Protein AF-A0A8S0X7Z5-F1 (afdb_monomer_lite)

Structure (mmCIF, N/CA/C/O backbone):
data_AF-A0A8S0X7Z5-F1
#
_entry.id   AF-A0A8S0X7Z5-F1
#
loop_
_atom_site.group_PDB
_atom_site.id
_atom_site.type_symbol
_atom_site.label_atom_id
_atom_site.label_alt_id
_atom_site.label_comp_id
_atom_site.label_asym_id
_atom_site.label_entity_id
_atom_site.label_seq_id
_atom_site.pdbx_PDB_ins_code
_atom_site.Cartn_x
_atom_site.Cartn_y
_atom_site.Cartn_z
_atom_site.occupancy
_atom_site.B_iso_or_equiv
_atom_site.auth_seq_id
_atom_site.auth_comp_id
_atom_site.auth_asym_id
_atom_site.auth_atom_id
_atom_site.pdbx_PDB_model_num
ATOM 1 N N . MET A 1 1 ? -17.474 19.490 10.794 1.00 49.34 1 MET A N 1
ATOM 2 C CA . MET A 1 1 ? -17.756 18.156 11.374 1.00 49.34 1 MET A CA 1
ATOM 3 C C . MET A 1 1 ? -16.756 17.883 12.483 1.00 49.34 1 MET A C 1
ATOM 5 O O . MET A 1 1 ? -15.571 18.099 12.262 1.00 49.34 1 MET A O 1
ATOM 9 N N . ASN A 1 2 ? -17.216 17.441 13.655 1.00 62.50 2 ASN A N 1
ATOM 10 C CA . ASN A 1 2 ? -16.334 17.064 14.764 1.00 62.50 2 ASN A CA 1
ATOM 11 C C . ASN A 1 2 ? -15.589 15.759 14.424 1.00 62.50 2 ASN A C 1
ATOM 13 O O . ASN A 1 2 ? -16.153 14.883 13.769 1.00 62.50 2 ASN A O 1
ATOM 17 N N . TYR A 1 3 ? -14.335 15.618 14.871 1.00 61.56 3 TYR A N 1
ATOM 18 C CA . TYR A 1 3 ? -13.473 14.453 14.586 1.00 61.56 3 TYR A CA 1
ATOM 19 C C . TYR A 1 3 ? -14.149 13.110 14.914 1.00 61.56 3 TYR A C 1
ATOM 21 O O . TYR A 1 3 ? -14.030 12.161 14.145 1.00 61.56 3 TYR A O 1
ATOM 29 N N . SER A 1 4 ? -14.919 13.062 16.007 1.00 66.00 4 SER A N 1
ATOM 30 C CA . SER A 1 4 ? -15.695 11.884 16.421 1.00 66.00 4 SER A CA 1
ATOM 31 C C . SER A 1 4 ? -16.673 11.401 15.345 1.00 66.00 4 SER A C 1
ATOM 33 O O . SER A 1 4 ? -16.669 10.226 14.983 1.00 66.00 4 SER A O 1
ATOM 35 N N . THR A 1 5 ? -17.449 12.321 14.764 1.00 75.25 5 THR A N 1
ATOM 36 C CA . THR A 1 5 ? -18.396 12.012 13.683 1.00 75.25 5 THR A CA 1
ATOM 37 C C . THR A 1 5 ? -17.655 11.487 12.456 1.00 75.25 5 THR A C 1
ATOM 39 O O . THR A 1 5 ? -18.021 10.457 11.906 1.00 75.25 5 THR A O 1
ATOM 42 N N . LYS A 1 6 ? -16.533 12.127 12.101 1.00 86.50 6 LYS A N 1
ATOM 43 C CA . LYS A 1 6 ? -15.722 11.728 10.944 1.00 86.50 6 LYS A CA 1
ATOM 44 C C . LYS A 1 6 ? -15.125 10.322 11.099 1.00 86.50 6 LYS A C 1
ATOM 46 O O . LYS A 1 6 ? -15.099 9.566 10.135 1.00 86.50 6 LYS A O 1
ATOM 51 N N . ALA A 1 7 ? -14.639 9.962 12.290 1.00 92.25 7 ALA A N 1
ATOM 52 C CA . ALA A 1 7 ? -14.065 8.639 12.534 1.00 92.25 7 ALA A CA 1
ATOM 53 C C . ALA A 1 7 ? -15.126 7.526 12.473 1.00 92.25 7 ALA A C 1
ATOM 55 O O . ALA A 1 7 ? -14.875 6.482 11.874 1.00 92.25 7 ALA A O 1
ATOM 56 N N . LEU A 1 8 ? -16.317 7.761 13.035 1.00 96.12 8 LEU A N 1
ATOM 57 C CA . LEU A 1 8 ? -17.432 6.817 12.936 1.00 96.12 8 LEU A CA 1
ATOM 58 C C . LEU A 1 8 ? -17.857 6.598 11.476 1.00 96.12 8 LEU A C 1
ATOM 60 O O . LEU A 1 8 ? -17.961 5.450 11.046 1.00 96.12 8 LEU A O 1
ATOM 64 N N . ASP A 1 9 ? -18.058 7.675 10.714 1.00 95.56 9 ASP A N 1
ATOM 65 C CA . ASP A 1 9 ? -18.485 7.586 9.313 1.00 95.56 9 ASP A CA 1
ATOM 66 C C . ASP A 1 9 ? -17.464 6.805 8.468 1.00 95.56 9 ASP A C 1
ATOM 68 O O . ASP A 1 9 ? -17.834 5.915 7.701 1.00 95.56 9 ASP A O 1
ATOM 72 N N . CYS A 1 10 ? -16.164 7.057 8.666 1.00 95.69 10 CYS A N 1
ATOM 73 C CA . CYS A 1 10 ? -15.108 6.291 8.001 1.00 95.69 10 CYS A CA 1
ATOM 74 C C . CYS A 1 10 ? -15.099 4.813 8.422 1.00 95.69 10 CYS A C 1
ATOM 76 O O . CYS A 1 10 ? -14.969 3.943 7.564 1.00 95.69 10 CYS A O 1
ATOM 78 N N . ALA A 1 11 ? -15.261 4.504 9.714 1.00 97.75 11 ALA A N 1
ATOM 79 C CA . ALA A 1 11 ? -15.306 3.120 10.191 1.00 97.75 11 ALA A CA 1
ATOM 80 C C . ALA A 1 11 ? -16.478 2.334 9.579 1.00 97.75 11 ALA A C 1
ATOM 82 O O . ALA A 1 11 ? -16.313 1.168 9.218 1.00 97.75 11 ALA A O 1
ATOM 83 N N . LEU A 1 12 ? -17.638 2.980 9.427 1.00 97.69 12 LEU A N 1
ATOM 84 C CA . LEU A 1 12 ? -18.795 2.406 8.741 1.00 97.69 12 LEU A CA 1
ATOM 85 C C . LEU A 1 12 ? -18.513 2.191 7.249 1.00 97.69 12 LEU A C 1
ATOM 87 O O . LEU A 1 12 ? -18.791 1.108 6.744 1.00 97.69 12 LEU A O 1
ATOM 91 N N . ASN A 1 13 ? -17.887 3.154 6.566 1.00 95.81 13 ASN A N 1
ATOM 92 C CA . ASN A 1 13 ? -17.537 2.988 5.153 1.00 95.81 13 ASN A CA 1
ATOM 93 C C . ASN A 1 13 ? -16.535 1.843 4.919 1.00 95.81 13 ASN A C 1
ATOM 95 O O . ASN A 1 13 ? -16.670 1.084 3.962 1.00 95.81 13 ASN A O 1
ATOM 99 N N . TYR A 1 14 ? -15.557 1.654 5.809 1.00 97.62 14 TYR A N 1
ATOM 100 C CA . TYR A 1 14 ? -14.666 0.492 5.726 1.00 97.62 14 TYR A CA 1
ATOM 101 C C . TYR A 1 14 ? -15.423 -0.825 5.920 1.00 97.62 14 TYR A C 1
ATOM 103 O O . TYR A 1 14 ? -15.180 -1.785 5.190 1.00 97.62 14 TYR A O 1
ATOM 111 N N . ALA A 1 15 ? -16.376 -0.866 6.851 1.00 97.88 15 ALA A N 1
ATOM 112 C CA . ALA A 1 15 ? -17.212 -2.042 7.054 1.00 97.88 15 ALA A CA 1
ATOM 113 C C . ALA A 1 15 ? -18.092 -2.363 5.832 1.00 97.88 15 ALA A C 1
ATOM 115 O O . ALA A 1 15 ? -18.238 -3.537 5.490 1.00 97.88 15 ALA A O 1
ATOM 116 N N . GLU A 1 16 ? -18.609 -1.347 5.133 1.00 96.12 16 GLU A N 1
ATOM 117 C CA . GLU A 1 16 ? -19.342 -1.506 3.865 1.00 96.12 16 GLU A CA 1
ATOM 118 C C . GLU A 1 16 ? -18.472 -2.115 2.757 1.00 96.12 16 GLU A C 1
ATOM 120 O O . GLU A 1 16 ? -18.961 -2.922 1.967 1.00 96.12 16 GLU A O 1
ATOM 125 N N . ARG A 1 17 ? -17.166 -1.813 2.742 1.00 94.31 17 ARG A N 1
ATOM 126 C CA . ARG A 1 17 ? -16.178 -2.465 1.859 1.00 94.31 17 ARG A CA 1
ATOM 127 C C . ARG A 1 17 ? -15.854 -3.911 2.274 1.00 94.31 17 ARG A C 1
ATOM 129 O O . ARG A 1 17 ? -15.022 -4.565 1.648 1.00 94.31 17 ARG A O 1
ATOM 136 N N . GLY A 1 18 ? -16.480 -4.422 3.336 1.00 96.31 18 GLY A N 1
ATOM 137 C CA . GLY A 1 18 ? -16.203 -5.742 3.905 1.00 96.31 18 GLY A CA 1
ATOM 138 C C . GLY A 1 18 ? -14.940 -5.789 4.768 1.00 96.31 18 GLY A C 1
ATOM 139 O O . GLY A 1 18 ? -14.470 -6.877 5.107 1.00 96.31 18 GLY A O 1
ATOM 140 N N . TRP A 1 19 ? -14.371 -4.637 5.134 1.00 97.88 19 TRP A N 1
ATOM 141 C CA . TRP A 1 19 ? -13.166 -4.575 5.955 1.00 97.88 19 TRP A CA 1
ATOM 142 C C . TRP A 1 19 ? -13.533 -4.572 7.435 1.00 97.88 19 TRP A C 1
ATOM 144 O O . TRP A 1 19 ? -14.213 -3.677 7.933 1.00 97.88 19 TRP A O 1
ATOM 154 N N . PHE A 1 20 ? -13.063 -5.582 8.161 1.00 98.38 20 PHE A N 1
ATOM 155 C CA . PHE A 1 20 ? -13.352 -5.734 9.580 1.00 98.38 20 PHE A CA 1
ATOM 156 C C . PHE A 1 20 ? -12.586 -4.695 10.396 1.00 98.38 20 PHE A C 1
ATOM 158 O O . PHE A 1 20 ? -11.351 -4.686 10.403 1.00 98.38 20 PHE A O 1
ATOM 165 N N . VAL A 1 21 ? -13.319 -3.862 11.133 1.00 98.44 21 VAL A N 1
ATOM 166 C CA . VAL A 1 21 ? -12.749 -2.771 11.927 1.00 98.44 21 VAL A CA 1
ATOM 167 C C . VAL A 1 21 ? -12.678 -3.100 13.418 1.00 98.44 21 VAL A C 1
ATOM 169 O O . VAL A 1 21 ? -13.445 -3.916 13.940 1.00 98.44 21 VAL A O 1
ATOM 172 N N . ILE A 1 22 ? -11.755 -2.436 14.114 1.00 98.19 22 ILE A N 1
ATOM 173 C CA . ILE A 1 22 ? -11.609 -2.423 15.575 1.00 98.19 22 ILE A CA 1
ATOM 174 C C . ILE A 1 22 ? -11.265 -1.012 16.067 1.00 98.19 22 ILE A C 1
ATOM 176 O O . ILE A 1 22 ? -10.533 -0.292 15.388 1.00 98.19 22 ILE A O 1
ATOM 180 N N . PRO A 1 23 ? -11.719 -0.607 17.264 1.00 98.06 23 PRO A N 1
ATOM 181 C CA . PRO A 1 23 ? -11.277 0.638 17.864 1.00 98.06 23 PRO A CA 1
ATOM 182 C C . PRO A 1 23 ? -9.893 0.453 18.496 1.00 98.06 23 PRO A C 1
ATOM 184 O O . PRO A 1 23 ? -9.635 -0.476 19.277 1.00 98.06 23 PRO A O 1
ATOM 187 N N . LEU A 1 24 ? -8.997 1.371 18.166 1.00 97.88 24 LEU A N 1
ATOM 188 C CA . LEU A 1 24 ? -7.659 1.479 18.723 1.00 97.88 24 LEU A CA 1
ATOM 189 C C . LEU A 1 24 ? -7.591 2.680 19.663 1.00 97.88 24 LEU A C 1
ATOM 191 O O . LEU A 1 24 ? -8.339 3.652 19.529 1.00 97.88 24 LEU A O 1
ATOM 195 N N . HIS A 1 25 ? -6.662 2.629 20.611 1.00 96.81 25 HIS A N 1
ATOM 196 C CA . HIS A 1 25 ? -6.298 3.826 21.354 1.00 96.81 25 HIS A CA 1
ATOM 197 C C . HIS A 1 25 ? -5.827 4.912 20.389 1.00 96.81 25 HIS A C 1
ATOM 199 O O . HIS A 1 25 ? -5.173 4.608 19.399 1.00 96.81 25 HIS A O 1
ATOM 205 N N . SER A 1 26 ? -6.134 6.167 20.693 1.00 94.12 26 SER A N 1
ATOM 206 C CA . SER A 1 26 ? -5.637 7.345 19.977 1.00 94.12 26 SER A CA 1
ATOM 207 C C . SER A 1 26 ? -4.615 8.120 20.803 1.00 94.12 26 SER A C 1
ATOM 209 O O . SER A 1 26 ? -4.285 7.729 21.933 1.00 94.12 26 SER A O 1
ATOM 211 N N . VAL A 1 27 ? -4.088 9.195 20.220 1.00 89.19 27 VAL A N 1
ATOM 212 C CA . VAL A 1 27 ? -3.181 10.138 20.876 1.00 89.19 27 VAL A CA 1
ATOM 213 C C . VAL A 1 27 ? -3.933 11.404 21.274 1.00 89.19 27 VAL A C 1
ATOM 215 O O . VAL A 1 27 ? -4.658 11.980 20.468 1.00 89.19 27 VAL A O 1
ATOM 218 N N . GLU A 1 28 ? -3.722 11.856 22.503 1.00 90.12 28 GLU A N 1
ATOM 219 C CA . GLU A 1 28 ? -4.242 13.109 23.045 1.00 90.12 28 GLU A CA 1
ATOM 220 C C . GLU A 1 28 ? -3.099 13.825 23.774 1.00 90.12 28 GLU A C 1
ATOM 222 O O . GLU A 1 28 ? -2.408 13.218 24.592 1.00 90.12 28 GLU A O 1
ATOM 227 N N . ASN A 1 29 ? -2.844 15.094 23.437 1.00 85.31 29 ASN A N 1
ATOM 228 C CA . ASN A 1 29 ? -1.745 15.894 24.004 1.00 85.31 29 ASN A CA 1
ATOM 229 C C . ASN A 1 29 ? -0.371 15.188 23.954 1.00 85.31 29 ASN A C 1
ATOM 231 O O . ASN A 1 29 ? 0.395 15.207 24.915 1.00 85.31 29 ASN A O 1
ATOM 235 N N . GLY A 1 30 ? -0.079 14.507 22.839 1.00 81.44 30 GLY A N 1
ATOM 236 C CA . GLY A 1 30 ? 1.168 13.756 22.640 1.00 81.44 30 GLY A CA 1
ATOM 237 C C . GLY A 1 30 ? 1.263 12.436 23.418 1.00 81.44 30 GLY A C 1
ATOM 238 O O . GLY A 1 30 ? 2.272 11.742 23.313 1.00 81.44 30 GLY A O 1
ATOM 239 N N . GLN A 1 31 ? 0.226 12.049 24.168 1.00 88.31 31 GLN A N 1
ATOM 240 C CA . GLN A 1 31 ? 0.202 10.827 24.971 1.00 88.31 31 GLN A CA 1
ATOM 241 C C . GLN A 1 31 ? -0.856 9.838 24.487 1.00 88.31 31 GLN A C 1
ATOM 243 O O . GLN A 1 31 ? -1.887 10.200 23.929 1.00 88.31 31 GLN A O 1
ATOM 248 N N . CYS A 1 32 ? -0.608 8.548 24.713 1.00 93.25 32 CYS A N 1
ATOM 249 C CA . CYS A 1 32 ? -1.587 7.518 24.392 1.00 93.25 32 CYS A CA 1
ATOM 250 C C . CYS A 1 32 ? -2.773 7.579 25.362 1.00 93.25 32 CYS A C 1
ATOM 252 O O . CYS A 1 32 ? -2.595 7.537 26.581 1.00 93.25 32 CYS A O 1
ATOM 254 N N . THR A 1 33 ? -3.991 7.528 24.826 1.00 95.00 33 THR A N 1
ATOM 255 C CA . THR A 1 33 ? -5.239 7.439 25.610 1.00 95.00 33 THR A CA 1
ATOM 256 C C . THR A 1 33 ? -5.345 6.170 26.467 1.00 95.00 33 THR A C 1
ATOM 258 O O . THR A 1 33 ? -6.249 6.058 27.293 1.00 95.00 33 THR A O 1
ATOM 261 N N . CYS A 1 34 ? -4.424 5.208 26.328 1.00 92.69 34 CYS A N 1
ATOM 262 C CA . CYS A 1 34 ? -4.338 4.054 27.225 1.00 92.69 34 CYS A CA 1
ATOM 263 C C . CYS A 1 34 ? -3.816 4.401 28.627 1.00 92.69 34 CYS A C 1
ATOM 265 O O . CYS A 1 34 ? -3.948 3.572 29.529 1.00 92.69 34 CYS A O 1
ATOM 267 N N . LYS A 1 35 ? -3.253 5.609 28.809 1.00 87.25 35 LYS A N 1
ATOM 268 C CA . LYS A 1 35 ? -2.731 6.146 30.080 1.00 87.25 35 LYS A CA 1
ATOM 269 C C . LYS A 1 35 ? -1.629 5.287 30.719 1.00 87.25 35 LYS A C 1
ATOM 271 O O . LYS A 1 35 ? -1.468 5.273 31.935 1.00 87.25 35 LYS A O 1
ATOM 276 N N . ARG A 1 36 ? -0.877 4.546 29.899 1.00 86.12 36 ARG A N 1
ATOM 277 C CA . ARG A 1 36 ? 0.253 3.695 30.309 1.00 86.12 36 ARG A CA 1
ATOM 278 C C . ARG A 1 36 ? 1.459 3.963 29.417 1.00 86.12 36 ARG A C 1
ATOM 280 O O . ARG A 1 36 ? 1.304 4.392 28.271 1.00 86.12 36 ARG A O 1
ATOM 287 N N . GLN A 1 37 ? 2.650 3.611 29.899 1.00 82.94 37 GLN A N 1
ATOM 288 C CA . GLN A 1 37 ? 3.835 3.535 29.049 1.00 82.94 37 GLN A CA 1
ATOM 289 C C . GLN A 1 37 ? 3.681 2.340 28.096 1.00 82.94 37 GLN A C 1
ATOM 291 O O . GLN A 1 37 ? 3.803 1.182 28.489 1.00 82.94 37 GLN A O 1
ATOM 296 N N . CYS A 1 38 ? 3.328 2.623 26.844 1.00 85.44 38 CYS A N 1
ATOM 297 C CA . CYS A 1 38 ? 3.088 1.619 25.813 1.00 85.44 38 CYS A CA 1
ATOM 298 C C . CYS A 1 38 ? 4.122 1.746 24.689 1.00 85.44 38 CYS A C 1
ATOM 300 O O . CYS A 1 38 ? 4.613 2.832 24.395 1.00 85.44 38 CYS A O 1
ATOM 302 N N . LYS A 1 39 ? 4.438 0.621 24.038 1.00 85.19 39 LYS A N 1
ATOM 303 C CA . LYS A 1 39 ? 5.439 0.566 22.958 1.00 85.19 39 LYS A CA 1
ATOM 304 C C . LYS A 1 39 ? 4.959 1.201 21.646 1.00 85.19 39 LYS A C 1
ATOM 306 O O . LYS A 1 39 ? 5.769 1.478 20.770 1.00 85.19 39 LYS A O 1
ATOM 311 N N . SER A 1 40 ? 3.650 1.408 21.485 1.00 85.19 40 SER A N 1
ATOM 312 C CA . SER A 1 40 ? 3.060 1.923 20.241 1.00 85.19 40 SER A CA 1
ATOM 313 C C . SER A 1 40 ? 1.894 2.878 20.536 1.00 85.19 40 SER A C 1
ATOM 315 O O . SER A 1 40 ? 0.730 2.495 20.380 1.00 85.19 40 SER A O 1
ATOM 317 N N . PRO A 1 41 ? 2.184 4.109 21.002 1.00 87.81 41 PRO A N 1
ATOM 318 C CA . PRO A 1 41 ? 1.169 5.102 21.351 1.00 87.81 41 PRO A CA 1
ATOM 319 C C . PRO A 1 41 ? 0.171 5.339 20.218 1.00 87.81 41 PRO A C 1
ATOM 321 O O . PRO A 1 41 ? 0.564 5.558 19.075 1.00 87.81 41 PRO A O 1
ATOM 324 N N . GLY A 1 42 ? -1.122 5.271 20.536 1.00 89.25 42 GLY A N 1
ATOM 325 C CA . GLY A 1 42 ? -2.197 5.490 19.569 1.00 89.25 42 GLY A CA 1
ATOM 326 C C . GLY A 1 42 ? -2.363 4.393 18.509 1.00 89.25 42 GLY A C 1
ATOM 327 O O . GLY A 1 42 ? -3.089 4.604 17.541 1.00 89.25 42 GLY A O 1
ATOM 328 N N . LYS A 1 43 ? -1.670 3.248 18.638 1.00 89.62 43 LYS A N 1
ATOM 329 C CA . LYS A 1 43 ? -1.675 2.189 17.612 1.00 89.62 43 LYS A CA 1
ATOM 330 C C . LYS A 1 43 ? -2.143 0.817 18.078 1.00 89.62 43 LYS A C 1
ATOM 332 O O . LYS A 1 43 ? -2.150 -0.116 17.281 1.00 89.62 43 LYS A O 1
ATOM 337 N N . HIS A 1 44 ? -2.492 0.656 19.350 1.00 93.44 44 HIS A N 1
ATOM 338 C CA . HIS A 1 44 ? -2.865 -0.644 19.904 1.00 93.44 44 HIS A CA 1
ATOM 339 C C . HIS A 1 44 ? -4.360 -0.727 20.239 1.00 93.44 44 HIS A C 1
ATOM 341 O O . HIS A 1 44 ? -4.968 0.303 20.546 1.00 93.44 44 HIS A O 1
ATOM 347 N N . PRO A 1 45 ? -4.973 -1.924 20.191 1.00 96.00 45 PRO A N 1
ATOM 348 C CA . PRO A 1 45 ? -6.411 -2.073 20.373 1.00 96.00 45 PRO A CA 1
ATOM 349 C C . PRO A 1 45 ? -6.849 -1.701 21.783 1.00 96.00 45 PRO A C 1
ATOM 351 O O . PRO A 1 45 ? -6.103 -1.904 22.744 1.00 96.00 45 PRO A O 1
ATOM 354 N N . ILE A 1 46 ? -8.071 -1.175 21.900 1.00 96.00 46 ILE A N 1
ATOM 355 C CA . ILE A 1 46 ? -8.689 -0.881 23.203 1.00 96.00 46 ILE A CA 1
ATOM 356 C C . ILE A 1 46 ? -9.026 -2.179 23.950 1.00 96.00 46 ILE A C 1
ATOM 358 O O . ILE A 1 46 ? -8.984 -2.236 25.179 1.00 96.00 46 ILE A O 1
ATOM 362 N N . PHE A 1 47 ? -9.359 -3.237 23.208 1.00 92.25 47 PHE A N 1
ATOM 363 C CA . PHE A 1 47 ? -9.787 -4.513 23.767 1.00 92.25 47 PHE A CA 1
ATOM 364 C C . PHE A 1 47 ? -8.716 -5.595 23.632 1.00 92.25 47 PHE A C 1
ATOM 366 O O . PHE A 1 47 ? -8.067 -5.728 22.595 1.00 92.25 47 PHE A O 1
ATOM 373 N N . ASN A 1 48 ? -8.628 -6.455 24.647 1.00 89.56 48 ASN A N 1
ATOM 374 C CA . ASN A 1 48 ? -7.97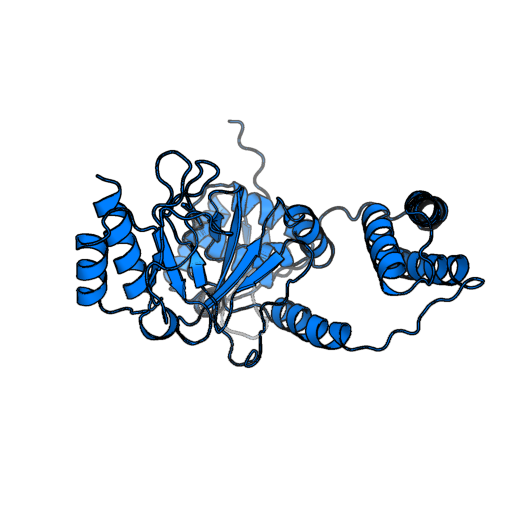5 -7.756 24.516 1.00 89.56 48 ASN A CA 1
ATOM 375 C C . ASN A 1 48 ? -8.788 -8.664 23.573 1.00 89.56 48 ASN A C 1
ATOM 377 O O . ASN A 1 48 ? -9.997 -8.470 23.406 1.00 89.56 48 ASN A O 1
ATOM 381 N N . ASN A 1 49 ? -8.137 -9.671 22.979 1.00 90.12 49 ASN A N 1
ATOM 382 C CA . ASN A 1 49 ? -8.738 -10.576 21.985 1.00 90.12 49 ASN A CA 1
ATOM 383 C C . ASN A 1 49 ? -9.451 -9.822 20.848 1.00 90.12 49 ASN A C 1
ATOM 385 O O . ASN A 1 49 ? -10.534 -10.204 20.396 1.00 90.12 49 ASN A O 1
ATOM 389 N N . TRP A 1 50 ? -8.845 -8.722 20.397 1.00 93.25 50 TRP A N 1
ATOM 390 C CA . TRP A 1 50 ? -9.372 -7.864 19.339 1.00 93.25 50 TRP A CA 1
ATOM 391 C C . TRP A 1 50 ? -9.656 -8.637 18.045 1.00 93.25 50 TRP A C 1
ATOM 393 O O . TRP A 1 50 ? -10.608 -8.303 17.344 1.00 93.25 50 TRP A O 1
ATOM 403 N N . GLN A 1 51 ? -8.907 -9.709 17.762 1.00 89.81 51 GLN A N 1
ATOM 404 C CA . GLN A 1 51 ? -9.079 -10.553 16.577 1.00 89.81 51 GLN A CA 1
ATOM 405 C C . GLN A 1 51 ? -10.505 -11.108 16.485 1.00 89.81 51 GLN A C 1
ATOM 407 O O . GLN A 1 51 ? -11.131 -11.063 15.424 1.00 89.81 51 GLN A O 1
ATOM 412 N N . ALA A 1 52 ? -11.030 -11.598 17.612 1.00 91.69 52 ALA A N 1
ATOM 413 C CA . ALA A 1 52 ? -12.377 -12.150 17.708 1.00 91.69 52 ALA A CA 1
ATOM 414 C C . ALA A 1 52 ? -13.452 -11.054 17.711 1.00 91.69 52 ALA A C 1
ATOM 416 O O . ALA A 1 52 ? -14.581 -11.302 17.304 1.00 91.69 52 ALA A O 1
ATOM 417 N N . LYS A 1 53 ? -13.099 -9.843 18.158 1.00 95.38 53 LYS A N 1
ATOM 418 C CA . LYS A 1 53 ? -14.031 -8.716 18.278 1.00 95.38 53 LYS A CA 1
ATOM 419 C C . LYS A 1 53 ? -14.191 -7.915 16.996 1.00 95.38 53 LYS A C 1
ATOM 421 O O . LYS A 1 53 ? -15.235 -7.303 16.839 1.00 95.38 53 LYS A O 1
ATOM 426 N N . ALA A 1 54 ? -13.190 -7.905 16.116 1.00 97.06 54 ALA A N 1
ATOM 427 C CA . ALA A 1 54 ? -13.253 -7.186 14.850 1.00 97.06 54 ALA A CA 1
ATOM 428 C C . ALA A 1 54 ? -14.523 -7.532 14.077 1.00 97.06 54 ALA A C 1
ATOM 430 O O . ALA A 1 54 ? -14.846 -8.720 13.955 1.00 97.06 54 ALA A O 1
ATOM 431 N N . THR A 1 55 ? -15.201 -6.508 13.556 1.00 98.31 55 THR A N 1
ATOM 432 C CA . THR A 1 55 ? -16.560 -6.621 13.011 1.00 98.31 55 THR A CA 1
ATOM 433 C C . THR A 1 55 ? -16.770 -5.729 11.788 1.00 98.31 55 THR A C 1
ATOM 435 O O . THR A 1 55 ? -16.067 -4.734 11.613 1.00 98.31 55 THR A O 1
ATOM 438 N N . THR A 1 56 ? -17.761 -6.079 10.972 1.00 98.50 56 THR A N 1
ATOM 439 C CA . THR A 1 56 ? -18.372 -5.222 9.944 1.00 98.50 56 THR A CA 1
ATOM 440 C C . THR A 1 56 ? -19.810 -4.826 10.313 1.00 98.50 56 THR A C 1
ATOM 442 O O . THR A 1 56 ? -20.476 -4.138 9.548 1.00 98.50 56 THR A O 1
ATOM 445 N N . ASP A 1 57 ? -20.306 -5.239 11.486 1.00 98.44 57 ASP A N 1
ATOM 446 C CA . ASP A 1 57 ? -21.660 -4.912 11.940 1.00 98.44 57 ASP A CA 1
ATOM 447 C C . ASP A 1 57 ? -21.777 -3.417 12.304 1.00 98.44 57 ASP A C 1
ATOM 449 O O . ASP A 1 57 ? -21.156 -2.969 13.281 1.00 98.44 57 ASP A O 1
ATOM 453 N N . PRO A 1 58 ? -22.605 -2.635 11.583 1.00 98.31 58 PRO A N 1
ATOM 454 C CA . PRO A 1 58 ? -22.758 -1.208 11.836 1.00 98.31 58 PRO A CA 1
ATOM 455 C C . PRO A 1 58 ? -23.323 -0.898 13.227 1.00 98.31 58 PRO A C 1
ATOM 457 O O . PRO A 1 58 ? -23.014 0.163 13.776 1.00 98.31 58 PRO A O 1
ATOM 460 N N . ALA A 1 59 ? -24.128 -1.785 13.825 1.00 98.31 59 ALA A N 1
ATOM 461 C CA . ALA A 1 59 ? -24.666 -1.567 15.168 1.00 98.31 59 ALA A CA 1
ATOM 462 C C . ALA A 1 59 ? -23.547 -1.623 16.218 1.00 98.31 59 ALA A C 1
ATOM 464 O O . ALA A 1 59 ? -23.415 -0.713 17.046 1.00 98.31 59 ALA A O 1
ATOM 465 N N . GLN A 1 60 ? -22.684 -2.638 16.129 1.00 98.25 60 GLN A N 1
ATOM 466 C CA . GLN A 1 60 ? -21.524 -2.771 17.004 1.00 98.25 60 GLN A CA 1
ATOM 467 C C . GLN A 1 60 ? -20.523 -1.617 16.824 1.00 98.25 60 GLN A C 1
ATOM 469 O O . GLN A 1 60 ? -20.003 -1.105 17.821 1.00 98.25 60 GLN A O 1
ATOM 474 N N . ILE A 1 61 ? -20.279 -1.177 15.584 1.00 98.38 61 ILE A N 1
ATOM 475 C CA . ILE A 1 61 ? -19.375 -0.054 15.279 1.00 98.38 61 ILE A CA 1
ATOM 476 C C . ILE A 1 61 ? -19.904 1.245 15.898 1.00 98.38 61 ILE A C 1
ATOM 478 O O . ILE A 1 61 ? -19.172 1.922 16.623 1.00 98.38 61 ILE A O 1
ATOM 482 N N . LYS A 1 62 ? -21.193 1.559 15.707 1.00 98.06 62 LYS A N 1
ATOM 483 C CA . LYS A 1 62 ? -21.833 2.728 16.335 1.00 98.06 62 LYS A CA 1
ATOM 484 C C . LYS A 1 62 ? -21.724 2.678 17.857 1.00 98.06 62 LYS A C 1
ATOM 486 O O . LYS A 1 62 ? -21.381 3.679 18.480 1.00 98.06 62 LYS A O 1
ATOM 491 N N . GLN A 1 63 ? -21.946 1.512 18.464 1.00 97.81 63 GLN A N 1
ATOM 492 C CA . GLN A 1 63 ? -21.797 1.347 19.910 1.00 97.81 63 GLN A CA 1
ATOM 493 C C . GLN A 1 63 ? -20.363 1.639 20.384 1.00 97.81 63 GLN A C 1
ATOM 495 O O . GLN A 1 63 ? -20.179 2.288 21.417 1.00 97.81 63 GLN A O 1
ATOM 500 N N . TRP A 1 64 ? -19.342 1.187 19.649 1.00 97.75 64 TRP A N 1
ATOM 501 C CA . TRP A 1 64 ? -17.950 1.465 20.003 1.00 97.75 64 TRP A CA 1
ATOM 502 C C . TRP A 1 64 ? -17.610 2.945 19.910 1.00 97.75 64 TRP A C 1
ATOM 504 O O . TRP A 1 64 ? -17.066 3.477 20.873 1.00 97.75 64 TRP A O 1
ATOM 514 N N . TRP A 1 65 ? -17.953 3.621 18.814 1.00 96.69 65 TRP A N 1
ATOM 515 C CA . TRP A 1 65 ? -17.635 5.044 18.652 1.00 96.69 65 TRP A CA 1
ATOM 516 C C . TRP A 1 65 ? -18.519 5.964 19.504 1.00 96.69 65 TRP A C 1
ATOM 518 O O . TRP A 1 65 ? -18.071 7.042 19.868 1.00 96.69 65 TRP A O 1
ATOM 528 N N . ASN A 1 66 ? -19.698 5.520 19.950 1.00 95.75 66 ASN A N 1
ATOM 529 C CA . ASN A 1 66 ? -20.448 6.226 20.998 1.00 95.75 66 ASN A CA 1
ATOM 530 C C . ASN A 1 66 ? -19.730 6.187 22.357 1.00 95.75 66 ASN A C 1
ATOM 532 O O . ASN A 1 66 ? -19.826 7.131 23.137 1.00 95.75 66 ASN A O 1
ATOM 536 N N . LYS A 1 67 ? -19.024 5.090 22.662 1.00 95.88 67 LYS A N 1
ATOM 537 C CA . LYS A 1 67 ? -18.290 4.921 23.927 1.00 95.88 67 LYS A CA 1
ATOM 538 C C . LYS A 1 67 ? -16.865 5.481 23.869 1.00 95.88 67 LYS A C 1
ATOM 540 O O . LYS A 1 67 ? -16.356 5.976 24.871 1.00 95.88 67 LYS A O 1
ATOM 545 N N . TYR A 1 68 ? -16.217 5.375 22.715 1.00 95.19 68 TYR A N 1
ATOM 546 C CA . TYR A 1 68 ? -14.828 5.753 22.472 1.00 95.19 68 TYR A CA 1
ATOM 547 C C . TYR A 1 68 ? -14.760 6.746 21.308 1.00 95.19 68 TYR A C 1
ATOM 549 O O . TYR A 1 68 ? -14.156 6.473 20.275 1.00 95.19 68 TYR A O 1
ATOM 557 N N . SER A 1 69 ? -15.381 7.911 21.489 1.00 92.00 69 SER A N 1
ATOM 558 C CA . SER A 1 69 ? -15.602 8.936 20.455 1.00 92.00 69 SER A CA 1
ATOM 559 C C . SER A 1 69 ? -14.352 9.408 19.713 1.00 92.00 69 SER A C 1
ATOM 561 O O . SER A 1 69 ? -14.450 9.919 18.606 1.00 92.00 69 SER A O 1
ATOM 563 N N . PHE A 1 70 ? -13.171 9.246 20.304 1.00 90.19 70 PHE A N 1
ATOM 564 C CA . PHE A 1 70 ? -11.898 9.649 19.705 1.00 90.19 70 PHE A CA 1
ATOM 565 C C . PHE A 1 70 ? -10.992 8.461 19.383 1.00 90.19 70 PHE A C 1
ATOM 567 O O . PHE A 1 70 ? -9.798 8.661 19.174 1.00 90.19 70 PHE A O 1
ATOM 574 N N . ALA A 1 71 ? -11.517 7.232 19.386 1.00 96.56 71 ALA A N 1
ATOM 575 C CA . ALA A 1 71 ? -10.738 6.050 19.042 1.00 96.56 71 ALA A CA 1
ATOM 576 C C . ALA A 1 71 ? -10.188 6.156 17.617 1.00 96.56 71 ALA A C 1
ATOM 578 O O . ALA A 1 71 ? -10.886 6.569 16.686 1.00 96.56 71 ALA A O 1
ATOM 579 N N . ASN A 1 72 ? -8.940 5.725 17.459 1.00 97.75 72 ASN A N 1
ATOM 580 C CA . ASN A 1 72 ? -8.386 5.451 16.143 1.00 97.75 72 ASN A CA 1
ATOM 581 C C . ASN A 1 72 ? -9.063 4.205 15.557 1.00 97.75 72 ASN A C 1
ATOM 583 O O . ASN A 1 72 ? -9.600 3.364 16.280 1.00 97.75 72 ASN A O 1
ATOM 587 N N . ILE A 1 73 ? -9.025 4.079 14.237 1.00 98.50 73 ILE A N 1
ATOM 588 C CA . ILE A 1 73 ? -9.623 2.968 13.500 1.00 98.50 73 ILE A CA 1
ATOM 589 C C . ILE A 1 73 ? -8.516 1.988 13.126 1.00 98.50 73 ILE A C 1
ATOM 591 O O . ILE A 1 73 ? -7.543 2.357 12.465 1.00 98.50 73 ILE A O 1
ATOM 595 N N . GLY A 1 74 ? -8.679 0.735 13.532 1.00 98.00 74 GLY A N 1
ATOM 596 C CA . GLY A 1 74 ? -7.891 -0.382 13.037 1.00 98.00 74 GLY A CA 1
ATOM 597 C C . GLY A 1 74 ? -8.674 -1.172 11.998 1.00 98.00 74 GLY A C 1
ATOM 598 O O . GLY A 1 74 ? -9.839 -1.471 12.239 1.00 98.00 74 GLY A O 1
ATOM 599 N N . ILE A 1 75 ? -8.043 -1.543 10.885 1.00 98.38 75 ILE A N 1
ATOM 600 C CA . ILE A 1 75 ? -8.580 -2.525 9.931 1.00 98.38 75 ILE A CA 1
ATOM 601 C C . ILE A 1 75 ? -7.793 -3.819 10.097 1.00 98.38 75 ILE A C 1
ATOM 603 O O . ILE A 1 75 ? -6.568 -3.821 9.967 1.00 98.38 75 ILE A O 1
ATOM 607 N N . VAL A 1 76 ? -8.487 -4.918 10.382 1.00 96.25 76 VAL A N 1
ATOM 608 C CA . VAL A 1 76 ? -7.874 -6.250 10.439 1.00 96.25 76 VAL A CA 1
ATOM 609 C C . VAL A 1 76 ? -7.502 -6.684 9.030 1.00 96.25 76 VAL A C 1
ATOM 611 O O . VAL A 1 76 ? -8.323 -6.599 8.124 1.00 96.25 76 VAL A O 1
ATOM 614 N N . THR A 1 77 ? -6.271 -7.140 8.835 1.00 93.38 77 THR A N 1
ATOM 615 C CA . THR A 1 77 ? -5.762 -7.593 7.535 1.00 93.38 77 THR A CA 1
ATOM 616 C C . THR A 1 77 ? -5.898 -9.112 7.386 1.00 93.38 77 THR A C 1
ATOM 618 O O . THR A 1 77 ? -6.364 -9.812 8.289 1.00 93.38 77 THR A O 1
ATOM 621 N N . GLY A 1 78 ? -5.514 -9.635 6.225 1.00 90.56 78 GLY A N 1
ATOM 622 C CA . GLY A 1 78 ? -5.578 -11.052 5.893 1.00 90.56 78 GLY A CA 1
ATOM 623 C C . GLY A 1 78 ? -6.927 -11.480 5.328 1.00 90.56 78 GLY A C 1
ATOM 624 O O . GLY A 1 78 ? -7.737 -10.660 4.882 1.00 90.56 78 GLY A O 1
ATOM 625 N N . GLN A 1 79 ? -7.178 -12.786 5.377 1.00 91.00 79 GLN A N 1
ATOM 626 C CA . GLN A 1 79 ? -8.376 -13.428 4.848 1.00 91.00 79 GLN A CA 1
ATOM 627 C C . GLN A 1 79 ? -9.656 -12.809 5.417 1.00 91.00 79 GLN A C 1
ATOM 629 O O . GLN A 1 79 ? -10.645 -12.697 4.696 1.00 91.00 79 GLN A O 1
ATOM 634 N N . LYS A 1 80 ? -9.633 -12.383 6.688 1.00 91.94 80 LYS A N 1
ATOM 635 C CA . LYS A 1 80 ? -10.810 -11.845 7.383 1.00 91.94 80 LYS A CA 1
ATOM 636 C C . LYS A 1 80 ? -11.405 -10.626 6.670 1.00 91.94 80 LYS A C 1
ATOM 638 O O . LYS A 1 80 ? -12.615 -10.581 6.514 1.00 91.94 80 LYS A O 1
ATOM 643 N N . SER A 1 81 ? -10.571 -9.703 6.194 1.00 95.25 81 SER A N 1
ATOM 644 C CA . SER A 1 81 ? -11.016 -8.533 5.412 1.00 95.25 81 SER A CA 1
ATOM 645 C C . SER A 1 81 ? -10.741 -8.663 3.917 1.00 95.25 81 SER A C 1
ATOM 647 O O . SER A 1 81 ? -10.980 -7.724 3.167 1.00 95.25 81 SER A O 1
ATOM 649 N N . GLY A 1 82 ? -10.182 -9.792 3.474 1.00 93.00 82 GLY A N 1
ATOM 650 C CA . GLY A 1 82 ? -9.747 -9.962 2.093 1.00 93.00 82 GLY A CA 1
ATOM 651 C C . GLY A 1 82 ? -8.634 -8.992 1.682 1.00 93.00 82 GLY A C 1
ATOM 652 O O . GLY A 1 82 ? -8.573 -8.631 0.509 1.00 93.00 82 GLY A O 1
ATOM 653 N N . LEU A 1 83 ? -7.758 -8.585 2.611 1.00 93.75 83 LEU A N 1
ATOM 654 C CA . LEU A 1 83 ? -6.715 -7.580 2.378 1.00 93.75 83 LEU A CA 1
ATOM 655 C C . LEU A 1 83 ? -5.301 -8.083 2.687 1.00 93.75 83 LEU A C 1
ATOM 657 O O . LEU A 1 83 ? -5.077 -8.786 3.668 1.00 93.75 83 LEU A O 1
ATOM 661 N N . VAL A 1 84 ? -4.331 -7.626 1.906 1.00 91.50 84 VAL A N 1
ATOM 662 C CA . VAL A 1 84 ? -2.902 -7.608 2.248 1.00 91.50 84 VAL A CA 1
ATOM 663 C C . VAL A 1 84 ? -2.430 -6.168 2.111 1.00 91.50 84 VAL A C 1
ATOM 665 O O . VAL A 1 84 ? -2.800 -5.497 1.153 1.00 91.50 84 VAL A O 1
ATOM 668 N N . VAL A 1 85 ? -1.638 -5.676 3.059 1.00 92.00 85 VAL A N 1
ATOM 669 C CA . VAL A 1 85 ? -1.129 -4.299 3.026 1.00 92.00 85 VAL A CA 1
ATOM 670 C C . VAL A 1 85 ? 0.390 -4.309 3.077 1.00 92.00 85 VAL A C 1
ATOM 672 O O . VAL A 1 85 ? 0.966 -4.972 3.936 1.00 92.00 85 VAL A O 1
ATOM 675 N N . ILE A 1 86 ? 1.024 -3.568 2.172 1.00 90.38 86 ILE A N 1
ATOM 676 C CA . ILE A 1 86 ? 2.453 -3.252 2.232 1.00 90.38 86 ILE A CA 1
ATOM 677 C C . ILE A 1 86 ? 2.592 -1.913 2.955 1.00 90.38 86 ILE A C 1
ATOM 679 O O . ILE A 1 86 ? 2.068 -0.904 2.488 1.00 90.38 86 ILE A O 1
ATOM 683 N N . ASP A 1 87 ? 3.254 -1.923 4.105 1.00 90.88 87 ASP A N 1
ATOM 684 C CA . ASP A 1 87 ? 3.460 -0.785 5.001 1.00 90.88 87 ASP A CA 1
ATOM 685 C C . ASP A 1 87 ? 4.916 -0.315 4.903 1.00 90.88 87 ASP A C 1
ATOM 687 O O . ASP A 1 87 ? 5.839 -1.021 5.307 1.00 90.88 87 ASP A O 1
ATOM 691 N N . ILE A 1 88 ? 5.114 0.866 4.323 1.00 83.81 88 ILE A N 1
ATOM 692 C CA . ILE A 1 88 ? 6.411 1.518 4.153 1.00 83.81 88 ILE A CA 1
ATOM 693 C C . ILE A 1 88 ? 6.619 2.492 5.313 1.00 83.81 88 ILE A C 1
ATOM 695 O O . ILE A 1 88 ? 5.892 3.482 5.423 1.00 83.81 88 ILE A O 1
ATOM 699 N N . ASP A 1 89 ? 7.634 2.254 6.147 1.00 80.12 89 ASP A N 1
ATOM 700 C CA . ASP A 1 89 ? 8.062 3.148 7.228 1.00 80.12 89 ASP A CA 1
ATOM 701 C C . ASP A 1 89 ? 9.436 3.777 6.910 1.00 80.12 89 ASP A C 1
ATOM 703 O O . ASP A 1 89 ? 10.480 3.150 7.144 1.00 80.12 89 ASP A O 1
ATOM 707 N N . PRO A 1 90 ? 9.470 5.039 6.440 1.00 69.38 90 PRO A N 1
ATOM 708 C CA . PRO A 1 90 ? 10.697 5.770 6.123 1.00 69.38 90 PRO A CA 1
ATOM 709 C C . PRO A 1 90 ? 11.698 5.795 7.275 1.00 69.38 90 PRO A C 1
ATOM 711 O O . PRO A 1 90 ? 12.908 5.703 7.073 1.00 69.38 90 PRO A O 1
ATOM 714 N N . ARG A 1 91 ? 11.202 5.854 8.518 1.00 67.94 91 ARG A N 1
ATOM 715 C CA . ARG A 1 91 ? 12.037 5.946 9.728 1.00 67.94 91 ARG A CA 1
ATOM 716 C C . ARG A 1 91 ? 12.863 4.683 9.951 1.00 67.94 91 ARG A C 1
ATOM 718 O O . ARG A 1 91 ? 13.876 4.724 10.641 1.00 67.94 91 ARG A O 1
ATOM 725 N N . ASN A 1 92 ? 12.433 3.576 9.351 1.00 69.06 92 ASN A N 1
ATOM 726 C CA . ASN A 1 92 ? 13.125 2.298 9.373 1.00 69.06 92 ASN A CA 1
ATOM 727 C C . ASN A 1 92 ? 13.826 1.991 8.040 1.00 69.06 92 ASN A C 1
ATOM 729 O O . ASN A 1 92 ? 14.272 0.867 7.848 1.00 69.06 92 ASN A O 1
ATOM 733 N N . GLY A 1 93 ? 13.985 2.972 7.144 1.00 68.56 93 GLY A N 1
ATOM 734 C CA . GLY A 1 93 ? 14.632 2.793 5.840 1.00 68.56 93 GLY A CA 1
ATOM 735 C C . GLY A 1 93 ? 13.691 2.339 4.722 1.00 68.56 93 GLY A C 1
ATOM 736 O O . GLY A 1 93 ? 14.177 1.907 3.681 1.00 68.56 93 GLY A O 1
ATOM 737 N N . GLY A 1 94 ? 12.372 2.444 4.927 1.00 71.62 94 GLY A N 1
ATOM 738 C CA . GLY A 1 94 ? 11.366 2.014 3.958 1.00 71.62 94 GLY A CA 1
ATOM 739 C C . GLY A 1 94 ? 11.494 2.692 2.594 1.00 71.62 94 GLY A C 1
ATOM 740 O O . GLY A 1 94 ? 11.385 2.003 1.591 1.00 71.62 94 GLY A O 1
ATOM 741 N N . ASP A 1 95 ? 11.801 3.992 2.544 1.00 67.25 95 ASP A N 1
ATOM 742 C CA . ASP A 1 95 ? 11.932 4.727 1.274 1.00 67.25 95 ASP A CA 1
ATOM 743 C C . ASP A 1 95 ? 13.105 4.221 0.431 1.00 67.25 95 ASP A C 1
ATOM 745 O O . ASP A 1 95 ? 12.964 4.031 -0.772 1.00 67.25 95 ASP A O 1
ATOM 749 N N . ALA A 1 96 ? 14.247 3.941 1.067 1.00 64.12 96 ALA A N 1
ATOM 750 C CA . ALA A 1 96 ? 15.403 3.375 0.379 1.00 64.12 96 ALA A CA 1
ATOM 751 C C . ALA A 1 96 ? 15.091 1.964 -0.139 1.00 64.12 96 ALA A C 1
ATOM 753 O O . ALA A 1 96 ? 15.275 1.697 -1.321 1.00 64.12 96 ALA A O 1
ATOM 754 N N . SER A 1 97 ? 14.519 1.100 0.711 1.00 70.44 97 SER A N 1
ATOM 755 C CA . SER A 1 97 ? 14.090 -0.246 0.307 1.00 70.44 97 SER A CA 1
ATOM 756 C C . SER A 1 97 ? 13.025 -0.219 -0.795 1.00 70.44 97 SER A C 1
ATOM 758 O O . SER A 1 97 ? 12.967 -1.125 -1.623 1.00 70.44 97 SER A O 1
ATOM 760 N N . LEU A 1 98 ? 12.161 0.799 -0.807 1.00 71.31 98 LEU A N 1
ATOM 761 C CA . LEU A 1 98 ? 11.129 0.967 -1.823 1.00 71.31 98 LEU A CA 1
ATOM 762 C C . LEU A 1 98 ? 11.768 1.373 -3.149 1.00 71.31 98 LEU A C 1
ATOM 764 O O . LEU A 1 98 ? 11.445 0.783 -4.176 1.00 71.31 98 LEU A O 1
ATOM 768 N N . GLN A 1 99 ? 12.709 2.317 -3.113 1.00 64.69 99 GLN A N 1
ATOM 769 C CA . GLN A 1 99 ? 13.485 2.700 -4.286 1.00 64.69 99 GLN A CA 1
ATOM 770 C C . GLN A 1 99 ? 14.270 1.507 -4.846 1.00 64.69 99 GLN A C 1
ATOM 772 O O . GLN A 1 99 ? 14.244 1.281 -6.050 1.00 64.69 99 GLN A O 1
ATOM 777 N N . ASP A 1 100 ? 14.864 0.675 -3.984 1.00 65.56 100 ASP A N 1
ATOM 778 C CA . ASP A 1 100 ? 15.561 -0.548 -4.402 1.00 65.56 100 ASP A CA 1
ATOM 779 C C . ASP A 1 100 ? 14.645 -1.509 -5.179 1.00 65.56 100 ASP A C 1
ATOM 781 O O . ASP A 1 100 ? 15.078 -2.148 -6.140 1.00 65.56 100 ASP A O 1
ATOM 785 N N . LEU A 1 101 ? 13.379 -1.631 -4.763 1.00 67.69 101 LEU A N 1
ATOM 786 C CA . LEU A 1 101 ? 12.382 -2.445 -5.460 1.00 67.69 101 LEU A CA 1
ATOM 787 C C . LEU A 1 101 ? 11.945 -1.799 -6.781 1.00 67.69 101 LEU A C 1
ATOM 789 O O . LEU A 1 101 ? 11.784 -2.510 -7.770 1.00 67.69 101 LEU A O 1
ATOM 793 N N . ILE A 1 102 ? 11.796 -0.474 -6.817 1.00 65.31 102 ILE A N 1
ATOM 794 C CA . ILE A 1 102 ? 11.469 0.273 -8.039 1.00 65.31 102 ILE A CA 1
ATOM 795 C C . ILE A 1 102 ? 12.573 0.124 -9.087 1.00 65.31 102 ILE A C 1
ATOM 797 O O . ILE A 1 102 ? 12.282 -0.173 -10.246 1.00 65.31 102 ILE A O 1
ATOM 801 N N . ASP A 1 103 ? 13.831 0.254 -8.680 1.00 61.72 103 ASP A N 1
ATOM 802 C CA . ASP A 1 103 ? 14.975 0.153 -9.585 1.00 61.72 103 ASP A CA 1
ATOM 803 C C . ASP A 1 103 ? 15.208 -1.293 -10.045 1.00 61.72 103 ASP A C 1
ATOM 805 O O . ASP A 1 103 ? 15.595 -1.541 -11.188 1.00 61.72 103 ASP A O 1
ATOM 809 N N . ALA A 1 104 ? 14.958 -2.273 -9.168 1.00 61.41 104 ALA A N 1
ATOM 810 C CA . ALA A 1 104 ? 15.118 -3.688 -9.497 1.00 61.41 104 ALA A CA 1
ATOM 811 C C . ALA A 1 104 ? 14.012 -4.230 -10.415 1.00 61.41 104 ALA A C 1
ATOM 813 O O . ALA A 1 104 ? 14.241 -5.221 -11.113 1.00 61.41 104 ALA A O 1
ATOM 814 N N . TYR A 1 105 ? 12.828 -3.613 -10.412 1.00 60.47 105 TYR A N 1
ATOM 815 C CA . TYR A 1 105 ? 11.656 -4.115 -11.117 1.00 60.47 105 TYR A CA 1
ATOM 816 C C . TYR A 1 105 ? 10.959 -2.990 -11.885 1.00 60.47 105 TYR A C 1
ATOM 818 O O . TYR A 1 105 ? 10.205 -2.206 -11.318 1.00 60.47 105 TYR A O 1
ATOM 826 N N . ALA A 1 106 ? 11.136 -2.972 -13.211 1.00 52.19 106 ALA A N 1
ATOM 827 C CA . ALA A 1 106 ? 10.612 -1.927 -14.101 1.00 52.19 106 ALA A CA 1
ATOM 828 C C . ALA A 1 106 ? 9.097 -1.648 -13.956 1.00 52.19 106 ALA A C 1
ATOM 830 O O . ALA A 1 106 ? 8.646 -0.538 -14.232 1.00 52.19 106 ALA A O 1
ATOM 831 N N . ASP A 1 107 ? 8.317 -2.635 -13.498 1.00 59.53 107 ASP A N 1
ATOM 832 C CA . ASP A 1 107 ? 6.865 -2.538 -13.307 1.00 59.53 107 ASP A CA 1
ATOM 833 C C . ASP A 1 107 ? 6.432 -2.212 -11.867 1.00 59.53 107 ASP A C 1
ATOM 835 O O . ASP A 1 107 ? 5.231 -2.118 -11.598 1.00 59.53 107 ASP A O 1
ATOM 839 N N . PHE A 1 108 ? 7.360 -2.017 -10.924 1.00 63.59 108 PHE A N 1
ATOM 840 C CA . PHE A 1 108 ? 7.013 -1.818 -9.513 1.00 63.59 108 PHE A CA 1
ATOM 841 C C . PHE A 1 108 ? 6.198 -0.539 -9.274 1.00 63.59 108 PHE A C 1
ATOM 843 O O . PHE A 1 108 ? 5.338 -0.503 -8.402 1.00 63.59 108 PHE A O 1
ATOM 850 N N . ASN A 1 109 ? 6.366 0.501 -10.092 1.00 61.97 109 ASN A N 1
ATOM 851 C CA . ASN A 1 109 ? 5.535 1.704 -9.971 1.00 61.97 109 ASN A CA 1
ATOM 852 C C . ASN A 1 109 ? 4.054 1.439 -10.280 1.00 61.97 109 ASN A C 1
ATOM 854 O O . ASN A 1 109 ? 3.183 2.022 -9.636 1.00 61.97 109 ASN A O 1
ATOM 858 N N . ALA A 1 110 ? 3.743 0.502 -11.183 1.00 62.03 110 ALA A N 1
ATOM 859 C CA . ALA A 1 110 ? 2.358 0.087 -11.423 1.00 62.03 110 ALA A CA 1
ATOM 860 C C . ALA A 1 110 ? 1.758 -0.653 -10.217 1.00 62.03 110 ALA A C 1
ATOM 862 O O . ALA A 1 110 ? 0.543 -0.649 -10.029 1.00 62.03 110 ALA A O 1
ATOM 863 N N . ILE A 1 111 ? 2.603 -1.271 -9.389 1.00 67.44 111 ILE A N 1
ATOM 864 C CA . ILE A 1 111 ? 2.194 -1.957 -8.162 1.00 67.44 111 ILE A CA 1
ATOM 865 C C . ILE A 1 111 ? 1.737 -0.933 -7.109 1.00 67.44 111 ILE A C 1
ATOM 867 O O . ILE A 1 111 ? 0.755 -1.173 -6.413 1.00 67.44 111 ILE A O 1
ATOM 871 N N . LEU A 1 112 ? 2.349 0.255 -7.069 1.00 70.25 112 LEU A N 1
ATOM 872 C CA . LEU A 1 112 ? 1.991 1.334 -6.137 1.00 70.25 112 LEU A CA 1
ATOM 873 C C . LEU A 1 112 ? 0.678 2.059 -6.483 1.00 70.25 112 LEU A C 1
ATOM 875 O O . LEU A 1 112 ? 0.154 2.816 -5.662 1.00 70.25 112 LEU A O 1
ATOM 879 N N . ALA A 1 113 ? 0.108 1.803 -7.661 1.00 76.94 113 ALA A N 1
ATOM 880 C CA . ALA A 1 113 ? -1.151 2.380 -8.122 1.00 76.94 113 ALA A CA 1
ATOM 881 C C . ALA A 1 113 ? -2.382 1.631 -7.584 1.00 76.94 113 ALA A C 1
ATOM 883 O O . ALA A 1 113 ? -3.238 1.178 -8.344 1.00 76.94 113 ALA A O 1
ATOM 884 N N . THR A 1 114 ? -2.476 1.505 -6.265 1.00 84.44 114 THR A N 1
ATOM 885 C CA . THR A 1 114 ? -3.584 0.843 -5.565 1.00 84.44 114 THR A CA 1
ATOM 886 C C . THR A 1 114 ? -4.211 1.784 -4.529 1.00 84.44 114 THR A C 1
ATOM 888 O O . THR A 1 114 ? -3.865 2.963 -4.478 1.00 84.44 114 THR A O 1
ATOM 891 N N . TYR A 1 115 ? -5.154 1.311 -3.707 1.00 86.38 115 TYR A N 1
ATOM 892 C CA . TYR A 1 115 ? -5.638 2.101 -2.574 1.00 86.38 115 TYR A CA 1
ATOM 893 C C . TYR A 1 115 ? -4.460 2.414 -1.643 1.00 86.38 115 TYR A C 1
ATOM 895 O O . TYR A 1 115 ? -3.854 1.498 -1.071 1.00 86.38 115 TYR A O 1
ATOM 903 N N . THR A 1 116 ? -4.135 3.700 -1.510 1.00 85.44 116 THR A N 1
ATOM 904 C CA . THR A 1 116 ? -2.938 4.165 -0.804 1.00 85.44 116 THR A CA 1
ATOM 905 C C . THR A 1 116 ? -3.318 5.105 0.321 1.00 85.44 116 THR A C 1
ATOM 907 O O . THR A 1 116 ? -4.028 6.096 0.129 1.00 85.44 116 THR A O 1
ATOM 910 N N . VAL A 1 117 ? -2.787 4.822 1.504 1.00 88.00 117 VAL A N 1
ATOM 911 C CA . VAL A 1 117 ? -2.935 5.668 2.686 1.00 88.00 117 VAL A CA 1
ATOM 912 C C . VAL A 1 117 ? -1.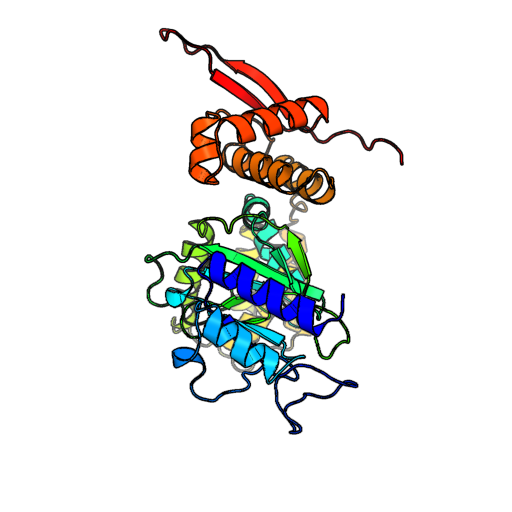576 6.204 3.087 1.00 88.00 117 VAL A C 1
ATOM 914 O O . VAL A 1 117 ? -0.662 5.428 3.342 1.00 88.00 117 VAL A O 1
ATOM 917 N N . MET A 1 118 ? -1.466 7.518 3.231 1.00 79.06 118 MET A N 1
ATOM 918 C CA . MET A 1 118 ? -0.352 8.120 3.948 1.00 79.06 118 MET A CA 1
ATOM 919 C C . MET A 1 118 ? -0.543 7.921 5.446 1.00 79.06 118 MET A C 1
ATOM 921 O O . MET A 1 118 ? -1.611 8.196 6.003 1.00 79.06 118 MET A O 1
ATOM 925 N N . THR A 1 119 ? 0.503 7.457 6.115 1.00 79.44 119 THR A N 1
ATOM 926 C CA . THR A 1 119 ? 0.517 7.311 7.568 1.00 79.44 119 THR A CA 1
ATOM 927 C C . THR A 1 119 ? 0.811 8.649 8.237 1.00 79.44 119 THR A C 1
ATOM 929 O O . THR A 1 119 ? 1.483 9.511 7.675 1.00 79.44 119 THR A O 1
ATOM 932 N N . GLY A 1 120 ? 0.398 8.813 9.496 1.00 61.16 120 GLY A N 1
ATOM 933 C CA . GLY A 1 120 ? 0.753 10.018 10.254 1.00 61.16 120 GLY A CA 1
ATOM 934 C C . GLY A 1 120 ? 2.262 10.181 10.520 1.00 61.16 120 GLY A C 1
ATOM 935 O O . GLY A 1 120 ? 2.678 11.226 11.008 1.00 61.16 120 GLY A O 1
ATOM 936 N N . GLY A 1 121 ? 3.087 9.168 10.230 1.00 69.12 121 GLY A N 1
ATOM 937 C CA . GLY A 1 121 ? 4.545 9.193 10.379 1.00 69.12 121 GLY A CA 1
ATOM 938 C C . GLY A 1 121 ? 5.316 9.388 9.070 1.00 69.12 121 GLY A C 1
ATOM 939 O O . GLY A 1 121 ? 6.485 9.021 9.037 1.00 69.12 121 GLY A O 1
ATOM 940 N N . ASN A 1 122 ? 4.671 9.911 8.020 1.00 65.12 122 ASN A N 1
ATOM 941 C CA . ASN A 1 122 ? 5.205 10.096 6.658 1.00 65.12 122 ASN A CA 1
ATOM 942 C C . ASN A 1 122 ? 5.480 8.808 5.861 1.00 65.12 122 ASN A C 1
ATOM 944 O O . ASN A 1 122 ? 5.989 8.882 4.753 1.00 65.12 122 ASN A O 1
ATOM 948 N N . GLY A 1 123 ? 5.119 7.638 6.390 1.00 77.56 123 GLY A N 1
ATOM 949 C CA . GLY A 1 123 ? 5.096 6.386 5.630 1.00 77.56 123 GLY A CA 1
ATOM 950 C C . GLY A 1 123 ? 3.844 6.205 4.778 1.00 77.56 123 GLY A C 1
ATOM 951 O O . GLY A 1 123 ? 2.946 7.049 4.817 1.00 77.56 123 GLY A O 1
ATOM 952 N N . SER A 1 124 ? 3.737 5.070 4.087 1.00 85.31 124 SER A N 1
ATOM 953 C CA . SER A 1 124 ? 2.603 4.755 3.205 1.00 85.31 124 SER A CA 1
ATOM 954 C C . SER A 1 124 ? 2.132 3.310 3.349 1.00 85.31 124 SER A C 1
ATOM 956 O O . SER A 1 124 ? 2.936 2.399 3.478 1.00 85.31 124 SER A O 1
ATOM 958 N N . HIS A 1 125 ? 0.824 3.091 3.276 1.00 94.19 125 HIS A N 1
ATOM 959 C CA . HIS A 1 125 ? 0.206 1.774 3.171 1.00 94.19 125 HIS A CA 1
ATOM 960 C C . HIS A 1 125 ? -0.341 1.579 1.753 1.00 94.19 125 HIS A C 1
ATOM 962 O O . HIS A 1 125 ? -1.187 2.366 1.323 1.00 94.19 125 HIS A O 1
ATOM 968 N N . PHE A 1 126 ? 0.058 0.506 1.076 1.00 91.56 126 PHE A N 1
ATOM 969 C CA . PHE A 1 126 ? -0.482 0.077 -0.218 1.00 91.56 126 PHE A CA 1
ATOM 970 C C . PHE A 1 126 ? -1.327 -1.180 -0.024 1.00 91.56 126 PHE A C 1
ATOM 972 O O . PHE A 1 126 ? -0.824 -2.195 0.459 1.00 91.56 126 PHE A O 1
ATOM 979 N N . TYR A 1 127 ? -2.614 -1.114 -0.355 1.00 94.06 127 TYR A N 1
ATOM 980 C CA . TYR A 1 127 ? -3.574 -2.180 -0.064 1.00 94.06 127 TYR A CA 1
ATOM 981 C C . TYR A 1 127 ? -3.800 -3.046 -1.297 1.00 94.06 127 TYR A C 1
ATOM 983 O O . TYR A 1 127 ? -3.949 -2.535 -2.398 1.00 94.06 127 TYR A O 1
ATOM 991 N N . TYR A 1 128 ? -3.917 -4.353 -1.107 1.00 91.38 128 TYR A N 1
ATOM 992 C CA . TYR A 1 128 ? -4.179 -5.323 -2.164 1.00 91.38 128 TYR A CA 1
ATOM 993 C C . TYR A 1 128 ? -5.222 -6.337 -1.707 1.00 91.38 128 TYR A C 1
ATOM 995 O O . TYR A 1 128 ? -5.392 -6.573 -0.509 1.00 91.38 128 TYR A O 1
ATOM 1003 N N . HIS A 1 129 ? -5.886 -6.995 -2.654 1.00 90.00 129 HIS A N 1
ATOM 1004 C CA . HIS A 1 129 ? -6.729 -8.142 -2.349 1.00 90.00 129 HIS A CA 1
ATOM 1005 C C . HIS A 1 129 ? -5.899 -9.304 -1.803 1.00 90.00 129 HIS A C 1
ATOM 1007 O O . HIS A 1 129 ? -4.851 -9.664 -2.345 1.00 90.00 129 HIS A O 1
ATOM 1013 N N . TYR A 1 130 ? -6.434 -9.954 -0.776 1.00 87.69 130 TYR A N 1
ATOM 1014 C CA . TYR A 1 130 ? -5.900 -11.203 -0.260 1.00 87.69 130 TYR A CA 1
ATOM 1015 C C . TYR A 1 130 ? -5.901 -12.289 -1.338 1.00 87.69 130 TYR A C 1
ATOM 1017 O O . TYR A 1 130 ? -6.913 -12.537 -1.997 1.00 87.69 130 TYR A O 1
ATOM 1025 N N . SER A 1 131 ? -4.775 -12.985 -1.473 1.00 78.56 131 SER A N 1
ATOM 1026 C CA . SER A 1 131 ? -4.638 -14.133 -2.364 1.00 78.56 131 SER A CA 1
ATOM 1027 C C . SER A 1 131 ? -4.475 -15.415 -1.552 1.00 78.56 131 SER A C 1
ATOM 1029 O O . SER A 1 131 ? -3.625 -15.511 -0.674 1.00 78.56 131 SER A O 1
ATOM 1031 N N . LYS A 1 132 ? -5.262 -16.448 -1.876 1.00 69.62 132 LYS A N 1
ATOM 1032 C CA . LYS A 1 132 ? -5.162 -17.772 -1.231 1.00 69.62 132 LYS A CA 1
ATOM 1033 C C . LYS A 1 132 ? -3.854 -18.502 -1.546 1.00 69.62 132 LYS A C 1
ATOM 1035 O O . LYS A 1 132 ? -3.555 -19.484 -0.872 1.00 69.62 132 LYS A O 1
ATOM 1040 N N . ALA A 1 133 ? -3.084 -18.031 -2.531 1.00 62.44 133 ALA A N 1
ATOM 1041 C CA . ALA A 1 133 ? -1.722 -18.506 -2.773 1.00 62.44 133 ALA A CA 1
ATOM 1042 C C . ALA A 1 133 ? -0.791 -18.245 -1.566 1.00 62.44 133 ALA A C 1
ATOM 1044 O O . ALA A 1 133 ? 0.290 -18.811 -1.488 1.00 62.44 133 ALA A O 1
ATOM 1045 N N . PHE A 1 134 ? -1.246 -17.447 -0.592 1.00 61.25 134 PHE A N 1
ATOM 1046 C CA . PHE A 1 134 ? -0.495 -16.979 0.566 1.00 61.25 134 PHE A CA 1
ATOM 1047 C C . PHE A 1 134 ? -1.031 -17.469 1.917 1.00 61.25 134 PHE A C 1
ATOM 1049 O O . PHE A 1 134 ? -1.139 -16.706 2.875 1.00 61.25 134 PHE A O 1
ATOM 1056 N N . LYS A 1 135 ? -1.338 -18.764 2.042 1.00 50.03 135 LYS A N 1
ATOM 1057 C CA . LYS A 1 135 ? -1.831 -19.343 3.310 1.00 50.03 135 LYS A CA 1
ATOM 1058 C C . LYS A 1 135 ? -0.862 -19.238 4.506 1.00 50.03 135 LYS A C 1
ATOM 1060 O O . LYS A 1 135 ? -1.248 -19.609 5.609 1.00 50.03 135 LYS A O 1
ATOM 1065 N N . SER A 1 136 ? 0.369 -18.749 4.329 1.00 49.31 136 SER A N 1
ATOM 1066 C CA . SER A 1 136 ? 1.340 -18.591 5.421 1.00 49.31 136 SER A CA 1
ATOM 1067 C C . SER A 1 136 ? 2.193 -17.326 5.318 1.00 49.31 136 SER A C 1
ATOM 1069 O O . SER A 1 136 ? 3.405 -17.368 5.544 1.00 49.31 136 SER A O 1
ATOM 1071 N N . LEU A 1 137 ? 1.589 -16.180 5.004 1.00 50.69 137 LEU A N 1
ATOM 1072 C CA . LEU A 1 137 ? 2.259 -14.910 5.280 1.00 50.69 137 LEU A CA 1
ATOM 1073 C C . LEU A 1 137 ? 2.341 -14.698 6.790 1.00 50.69 137 LEU A C 1
ATOM 1075 O O . LEU A 1 137 ? 1.437 -14.149 7.412 1.00 50.69 137 LEU A O 1
ATOM 1079 N N . LYS A 1 138 ? 3.456 -15.118 7.387 1.00 50.22 138 LYS A N 1
ATOM 1080 C CA . LYS A 1 138 ? 3.967 -14.408 8.559 1.00 50.22 138 LYS A CA 1
ATOM 1081 C C . LYS A 1 138 ? 4.386 -13.012 8.080 1.00 50.22 138 LYS A C 1
ATOM 1083 O O . LYS A 1 138 ? 4.810 -12.881 6.935 1.00 50.22 138 LYS A O 1
ATOM 1088 N N . ASN A 1 139 ? 4.225 -11.991 8.926 1.00 52.97 139 ASN A N 1
ATOM 1089 C CA . ASN A 1 139 ? 4.595 -10.596 8.643 1.00 52.97 139 ASN A CA 1
ATOM 1090 C C . ASN A 1 139 ? 6.113 -10.484 8.380 1.00 52.97 139 ASN A C 1
ATOM 1092 O O . ASN A 1 139 ? 6.874 -10.097 9.264 1.00 52.97 139 ASN A O 1
ATOM 1096 N N . HIS A 1 140 ? 6.560 -10.897 7.200 1.00 58.16 140 HIS A N 1
ATOM 1097 C CA . HIS A 1 140 ? 7.925 -10.758 6.723 1.00 58.16 140 HIS A CA 1
ATOM 1098 C C . HIS A 1 140 ? 7.979 -9.528 5.833 1.00 58.16 140 HIS A C 1
ATOM 1100 O O . HIS A 1 140 ? 7.080 -9.304 5.023 1.00 58.16 140 HIS A O 1
ATOM 1106 N N . GLY A 1 141 ? 8.998 -8.704 6.040 1.00 63.09 141 GLY A N 1
ATOM 1107 C CA . GLY A 1 141 ? 9.185 -7.505 5.249 1.00 63.09 141 GLY A CA 1
ATOM 1108 C C . GLY A 1 141 ? 9.794 -7.792 3.879 1.00 63.09 141 GLY A C 1
ATOM 1109 O O . GLY A 1 141 ? 10.475 -8.798 3.703 1.00 63.09 141 GLY A O 1
ATOM 1110 N N . LEU A 1 142 ? 9.585 -6.886 2.922 1.00 69.06 142 LEU A N 1
ATOM 1111 C CA . LEU A 1 142 ? 10.230 -6.909 1.593 1.00 69.06 142 LEU A CA 1
ATOM 1112 C C . LEU A 1 142 ? 11.597 -6.208 1.584 1.00 69.06 142 LEU A C 1
ATOM 1114 O O . LEU A 1 142 ? 12.140 -5.873 0.537 1.00 69.06 142 LEU A O 1
ATOM 1118 N N . GLY A 1 143 ? 12.125 -5.938 2.770 1.00 71.06 143 GLY A N 1
ATOM 1119 C CA . GLY A 1 143 ? 13.291 -5.107 2.992 1.00 71.06 143 GLY A CA 1
ATOM 1120 C C . GLY A 1 143 ? 13.133 -4.325 4.286 1.00 71.06 143 GLY A C 1
ATOM 1121 O O . GLY A 1 143 ? 12.090 -4.350 4.948 1.00 71.06 143 GLY A O 1
ATOM 1122 N N . LYS A 1 144 ? 14.193 -3.621 4.666 1.00 75.69 144 LYS A N 1
ATOM 1123 C CA . LYS A 1 144 ? 14.205 -2.817 5.884 1.00 75.69 144 LYS A CA 1
ATOM 1124 C C . LYS A 1 144 ? 13.133 -1.723 5.797 1.00 75.69 144 LYS A C 1
ATOM 1126 O O . LYS A 1 144 ? 13.107 -0.959 4.839 1.00 75.69 144 LYS A O 1
ATOM 1131 N N . GLY A 1 145 ? 12.247 -1.652 6.789 1.00 75.62 145 GLY A N 1
ATOM 1132 C CA . GLY A 1 145 ? 11.180 -0.649 6.816 1.00 75.62 145 GLY A CA 1
ATOM 1133 C C . GLY A 1 145 ? 10.060 -0.868 5.794 1.00 75.62 145 GLY A C 1
ATOM 1134 O O . GLY A 1 145 ? 9.275 0.051 5.594 1.00 75.62 145 GLY A O 1
ATOM 1135 N N . ILE A 1 146 ? 9.965 -2.048 5.168 1.00 84.88 146 ILE A N 1
ATOM 1136 C CA . ILE A 1 146 ? 8.799 -2.456 4.375 1.00 84.88 146 ILE A CA 1
ATOM 1137 C C . ILE A 1 146 ? 8.190 -3.679 5.031 1.00 84.88 146 ILE A C 1
ATOM 1139 O O . ILE A 1 146 ? 8.713 -4.775 4.872 1.00 84.88 146 ILE A O 1
ATOM 1143 N N . ASP A 1 147 ? 7.085 -3.508 5.743 1.00 85.69 147 ASP A N 1
ATOM 1144 C CA . ASP A 1 147 ? 6.360 -4.598 6.385 1.00 85.69 147 ASP A CA 1
ATOM 1145 C C . ASP A 1 147 ? 5.198 -5.078 5.516 1.00 85.69 147 ASP A C 1
ATOM 1147 O O . ASP A 1 147 ? 4.525 -4.294 4.851 1.00 85.69 147 ASP A O 1
ATOM 1151 N N . ILE A 1 148 ? 4.872 -6.366 5.612 1.00 86.44 148 ILE A N 1
ATOM 1152 C CA . ILE A 1 148 ? 3.625 -6.903 5.066 1.00 86.44 148 ILE A CA 1
ATOM 1153 C C . ILE A 1 148 ? 2.670 -7.198 6.207 1.00 86.44 148 ILE A C 1
ATOM 1155 O O . ILE A 1 148 ? 3.025 -7.873 7.174 1.00 86.44 148 ILE A O 1
ATOM 1159 N N . LYS A 1 149 ? 1.443 -6.696 6.084 1.00 88.81 149 LYS A N 1
ATOM 1160 C CA . LYS A 1 149 ? 0.349 -6.914 7.028 1.00 88.81 149 LYS A CA 1
ATOM 1161 C C . LYS A 1 149 ? -0.697 -7.798 6.356 1.00 88.81 149 LYS A C 1
ATOM 1163 O O . LYS A 1 149 ? -1.409 -7.370 5.445 1.00 88.81 149 LYS A O 1
ATOM 1168 N N . ALA A 1 150 ? -0.754 -9.050 6.796 1.00 88.19 150 ALA A N 1
ATOM 1169 C CA . ALA A 1 150 ? -1.652 -10.077 6.275 1.00 88.19 150 ALA A CA 1
ATOM 1170 C C . ALA A 1 150 ? -2.445 -10.717 7.431 1.00 88.19 150 ALA A C 1
ATOM 1172 O O . ALA A 1 150 ? -2.966 -10.001 8.290 1.00 88.19 150 ALA A O 1
ATOM 1173 N N . ASP A 1 151 ? -2.572 -12.043 7.454 1.00 86.88 151 ASP A N 1
ATOM 1174 C CA . ASP A 1 151 ? -3.304 -12.760 8.499 1.00 86.88 151 ASP A CA 1
ATOM 1175 C C . ASP A 1 151 ? -2.736 -12.489 9.904 1.00 86.88 151 ASP A C 1
ATOM 1177 O O . ASP A 1 151 ? -1.529 -12.398 10.120 1.00 86.88 151 ASP A O 1
ATOM 1181 N N . GLY A 1 152 ? -3.629 -12.348 10.889 1.00 84.00 152 GLY A N 1
ATOM 1182 C CA . GLY A 1 152 ? -3.266 -12.140 12.298 1.00 84.00 152 GLY A CA 1
ATOM 1183 C C . GLY A 1 152 ? -2.824 -10.716 12.662 1.00 84.00 152 GLY A C 1
ATOM 1184 O O . GLY A 1 152 ? -2.580 -10.446 13.840 1.00 84.00 152 GLY A O 1
ATOM 1185 N N . GLY A 1 153 ? -2.753 -9.808 11.685 1.00 88.94 153 GLY A N 1
ATOM 1186 C CA . GLY A 1 153 ? -2.406 -8.400 11.868 1.00 88.94 153 GLY A CA 1
ATOM 1187 C C . GLY A 1 153 ? -3.586 -7.436 11.719 1.00 88.94 153 GLY A C 1
ATOM 1188 O O . GLY A 1 153 ? -4.723 -7.818 11.438 1.00 88.94 153 GLY A O 1
ATOM 1189 N N . TYR A 1 154 ? -3.292 -6.156 11.921 1.00 94.19 154 TYR A N 1
ATOM 1190 C CA . TYR A 1 154 ? -4.166 -5.037 11.590 1.00 94.19 154 TYR A CA 1
ATOM 1191 C C . TYR A 1 154 ? -3.310 -3.819 11.221 1.00 94.19 154 TYR A C 1
ATOM 1193 O O . TYR A 1 154 ? -2.121 -3.763 11.549 1.00 94.19 154 TYR A O 1
ATOM 1201 N N . ILE A 1 155 ? -3.926 -2.835 10.574 1.00 95.38 155 ILE A N 1
ATOM 1202 C CA . ILE A 1 155 ? -3.321 -1.538 10.243 1.00 95.38 155 ILE A CA 1
ATOM 1203 C C . ILE A 1 155 ? -4.137 -0.396 10.836 1.00 95.38 155 ILE A C 1
ATOM 1205 O O . ILE A 1 155 ? -5.312 -0.576 11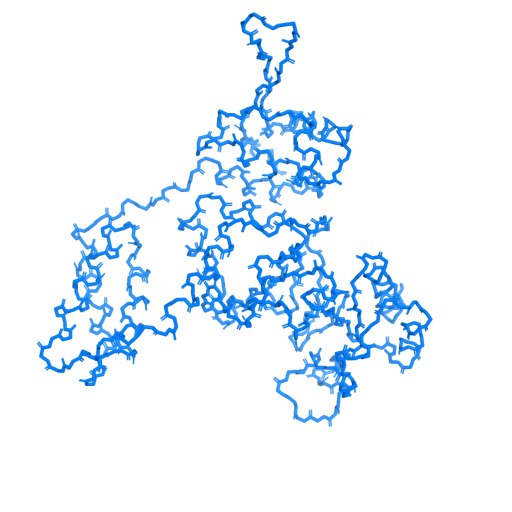.147 1.00 95.38 155 ILE A O 1
ATOM 1209 N N . LEU A 1 156 ? -3.528 0.782 10.991 1.00 95.75 156 LEU A N 1
ATOM 1210 C CA . LEU A 1 156 ? -4.267 2.017 11.271 1.00 95.75 156 LEU A CA 1
ATOM 1211 C C . LEU A 1 156 ? -4.851 2.580 9.980 1.00 95.75 156 LEU A C 1
ATOM 1213 O O . LEU A 1 156 ? -4.143 2.688 8.978 1.00 95.75 156 LEU A O 1
ATOM 1217 N N . ALA A 1 157 ? -6.114 2.989 10.036 1.00 96.62 157 ALA A N 1
ATOM 1218 C CA . ALA A 1 157 ? -6.844 3.534 8.902 1.00 96.62 157 ALA A CA 1
ATOM 1219 C C . ALA A 1 157 ? -7.173 5.024 9.094 1.00 96.62 157 ALA A C 1
ATOM 1221 O O . ALA A 1 157 ? -7.347 5.476 10.233 1.00 96.62 157 ALA A O 1
ATOM 1222 N N . PRO A 1 158 ? -7.302 5.810 8.011 1.00 94.06 158 PRO A N 1
ATOM 1223 C CA . PRO A 1 158 ? -7.790 7.183 8.087 1.00 94.06 158 PRO A CA 1
ATOM 1224 C C . PRO A 1 158 ? -9.161 7.276 8.777 1.00 94.06 158 PRO A C 1
ATOM 1226 O O . PRO A 1 158 ? -9.983 6.384 8.579 1.00 94.06 158 PRO A O 1
ATOM 1229 N N . PRO A 1 159 ? -9.447 8.333 9.557 1.00 93.44 159 PRO A N 1
ATOM 1230 C CA . PRO A 1 159 ? -8.625 9.516 9.795 1.00 93.44 159 PRO A CA 1
ATOM 1231 C C . PRO A 1 159 ? -7.830 9.431 11.114 1.00 93.44 159 PRO A C 1
ATOM 1233 O O . PRO A 1 159 ? -7.735 10.426 11.825 1.00 93.44 159 PRO A O 1
ATOM 1236 N N . SER A 1 160 ? -7.319 8.251 11.491 1.00 93.31 160 SER A N 1
ATOM 1237 C CA . SER A 1 160 ? -6.621 8.041 12.772 1.00 93.31 160 SER A CA 1
ATOM 1238 C C . SER A 1 160 ? -5.449 9.003 12.986 1.00 93.31 160 SER A C 1
ATOM 1240 O O . SER A 1 160 ? -4.706 9.295 12.051 1.00 93.31 160 SER A O 1
ATOM 1242 N N . ASN A 1 161 ? -5.220 9.442 14.221 1.00 86.31 161 ASN A N 1
ATOM 1243 C CA . ASN A 1 161 ? -4.095 10.310 14.571 1.00 86.31 161 ASN A CA 1
ATOM 1244 C C . ASN A 1 161 ? -2.841 9.523 14.994 1.00 86.31 161 ASN A C 1
ATOM 1246 O O . ASN A 1 161 ? -2.901 8.338 15.329 1.00 86.31 161 ASN A O 1
ATOM 1250 N N . HIS A 1 162 ? -1.686 10.184 14.962 1.00 84.19 162 HIS A N 1
ATOM 1251 C CA . HIS A 1 162 ? -0.385 9.589 15.254 1.00 84.19 162 HIS A CA 1
ATOM 1252 C C . HIS A 1 162 ? 0.392 10.407 16.293 1.00 84.19 162 HIS A C 1
ATOM 1254 O O . HIS A 1 162 ? 0.210 11.614 16.419 1.00 84.19 162 HIS A O 1
ATOM 1260 N N . VAL A 1 163 ? 1.315 9.763 17.014 1.00 81.69 163 VAL A N 1
ATOM 1261 C CA . VAL A 1 163 ? 2.124 10.408 18.071 1.00 81.69 163 VAL A CA 1
ATOM 1262 C C . VAL A 1 163 ? 3.049 11.517 17.558 1.00 81.69 163 VAL A C 1
ATOM 1264 O O . VAL A 1 163 ? 3.434 12.394 18.317 1.00 81.69 163 VAL A O 1
ATOM 1267 N N . SER A 1 164 ? 3.363 11.520 16.262 1.00 73.38 164 SER A N 1
ATOM 1268 C CA . SER A 1 164 ? 4.096 12.613 15.599 1.00 73.38 164 SER A CA 1
ATOM 1269 C C . SER A 1 164 ? 3.267 13.891 15.424 1.00 73.38 164 SER A C 1
ATOM 1271 O O . SER A 1 164 ? 3.813 14.895 14.985 1.00 73.38 164 SER A O 1
ATOM 1273 N N . GLY A 1 165 ? 1.957 13.851 15.686 1.00 69.44 165 GLY A N 1
ATOM 1274 C CA . GLY A 1 165 ? 1.015 14.926 15.362 1.00 69.44 165 GLY A CA 1
ATOM 1275 C C . GLY A 1 165 ? 0.375 14.804 13.974 1.00 69.44 165 GLY A C 1
ATOM 1276 O O . GLY A 1 165 ? -0.582 15.517 13.686 1.00 69.44 165 GLY A O 1
ATOM 1277 N N . GLY A 1 166 ? 0.849 13.882 13.128 1.00 74.06 166 GLY A N 1
ATOM 1278 C CA . GLY A 1 166 ? 0.251 13.607 11.821 1.00 74.06 166 GLY A CA 1
ATOM 1279 C C . GLY A 1 166 ? -1.041 12.788 11.898 1.00 74.06 166 GLY A C 1
ATOM 1280 O O . GLY A 1 166 ? -1.359 12.164 12.916 1.00 74.06 166 GLY A O 1
ATOM 1281 N N . VAL A 1 167 ? -1.775 12.750 10.787 1.00 78.00 167 VAL A N 1
ATOM 1282 C CA . VAL A 1 167 ? -3.046 12.027 10.650 1.00 78.00 167 VAL A CA 1
ATOM 1283 C C . VAL A 1 167 ? -2.973 11.102 9.441 1.00 78.00 167 VAL A C 1
ATOM 1285 O O . VAL A 1 167 ? -2.480 11.491 8.385 1.00 78.00 167 VAL A O 1
ATOM 1288 N N . TYR A 1 168 ? -3.463 9.874 9.597 1.00 86.50 168 TYR A N 1
ATOM 1289 C CA . TYR A 1 168 ? -3.601 8.936 8.490 1.00 86.50 168 TYR A CA 1
ATOM 1290 C C . TYR A 1 168 ? -4.614 9.493 7.487 1.00 86.50 168 TYR A C 1
ATOM 1292 O O . TYR A 1 168 ? -5.736 9.836 7.864 1.00 86.50 168 TYR A O 1
ATOM 1300 N N . SER A 1 169 ? -4.236 9.577 6.216 1.00 79.25 169 SER A N 1
ATOM 1301 C CA . SER A 1 169 ? -5.074 10.152 5.160 1.00 79.25 169 SER A CA 1
ATOM 1302 C C . SER A 1 169 ? -5.023 9.306 3.897 1.00 79.25 169 SER A C 1
ATOM 1304 O O . SER A 1 169 ? -4.018 8.665 3.602 1.00 79.25 169 SER A O 1
ATOM 1306 N N . VAL A 1 170 ? -6.138 9.259 3.172 1.00 83.00 170 VAL A N 1
ATOM 1307 C CA . VAL A 1 170 ? -6.188 8.581 1.877 1.00 83.00 170 VAL A CA 1
ATOM 1308 C C . VAL A 1 170 ? -5.463 9.462 0.868 1.00 83.00 170 VAL A C 1
ATOM 1310 O O . VAL A 1 170 ? -5.869 10.602 0.655 1.00 83.00 170 VAL A O 1
ATOM 1313 N N . LEU A 1 171 ? -4.389 8.934 0.285 1.00 75.31 171 LEU A N 1
ATOM 1314 C CA . LEU A 1 171 ? -3.669 9.577 -0.811 1.00 75.31 171 LEU A CA 1
ATOM 1315 C C . LEU A 1 171 ? -4.313 9.200 -2.149 1.00 75.31 171 LEU A C 1
ATOM 1317 O O . LEU A 1 171 ? -4.595 10.066 -2.971 1.00 75.31 171 LEU A O 1
ATOM 1321 N N . HIS A 1 172 ? -4.614 7.912 -2.325 1.00 75.00 172 HIS A N 1
ATOM 1322 C CA . HIS A 1 172 ? -5.277 7.378 -3.510 1.00 75.00 172 HIS A CA 1
ATOM 1323 C C . HIS A 1 172 ? -6.480 6.527 -3.093 1.00 75.00 172 HIS A C 1
ATOM 1325 O O . HIS A 1 172 ? -6.315 5.450 -2.523 1.00 75.00 172 HIS A O 1
ATOM 1331 N N . ASP A 1 173 ? -7.696 7.004 -3.377 1.00 80.62 173 ASP A N 1
ATOM 1332 C CA . ASP A 1 173 ? -8.943 6.271 -3.109 1.00 80.62 173 ASP A CA 1
ATOM 1333 C C . ASP A 1 173 ? -9.301 5.373 -4.302 1.00 80.62 173 ASP A C 1
ATOM 1335 O O . ASP A 1 173 ? -10.189 5.681 -5.101 1.00 80.62 173 ASP A O 1
ATOM 1339 N N . PHE A 1 174 ? -8.498 4.326 -4.509 1.00 79.94 174 PHE A N 1
ATOM 1340 C CA . PHE A 1 174 ? -8.723 3.318 -5.553 1.00 79.94 174 PHE A CA 1
ATOM 1341 C C . PHE A 1 174 ? -9.407 2.086 -4.946 1.00 79.94 174 PHE A C 1
ATOM 1343 O O . PHE A 1 174 ? -9.462 1.923 -3.731 1.00 79.94 174 PHE A O 1
ATOM 1350 N N . GLU A 1 175 ? -9.897 1.171 -5.777 1.00 82.44 175 GLU A N 1
ATOM 1351 C CA . GLU A 1 175 ? -10.138 -0.190 -5.289 1.00 82.44 175 GLU A CA 1
ATOM 1352 C C . GLU A 1 175 ? -8.790 -0.897 -5.090 1.00 82.44 175 GLU A C 1
ATOM 1354 O O . GLU A 1 175 ? -7.918 -0.756 -5.955 1.00 82.44 175 GLU A O 1
ATOM 1359 N N . PRO A 1 176 ? -8.583 -1.654 -3.991 1.00 89.81 176 PRO A N 1
ATOM 1360 C CA . PRO A 1 176 ? -7.374 -2.447 -3.829 1.00 89.81 176 PRO A CA 1
ATOM 1361 C C . PRO A 1 176 ? -7.146 -3.361 -5.034 1.00 89.81 176 PRO A C 1
ATOM 1363 O O . PRO A 1 176 ? -8.023 -4.121 -5.448 1.00 89.81 176 PRO A O 1
ATOM 1366 N N . LEU A 1 177 ? -5.947 -3.324 -5.599 1.00 86.19 177 LEU A N 1
ATOM 1367 C CA . LEU A 1 177 ? -5.585 -4.188 -6.713 1.00 86.19 177 LEU A CA 1
ATOM 1368 C C . LEU A 1 177 ? -5.433 -5.650 -6.267 1.00 86.19 177 LEU A C 1
ATOM 1370 O O . LEU A 1 177 ? -5.095 -5.921 -5.115 1.00 86.19 177 LEU A O 1
ATOM 1374 N N . PRO A 1 178 ? -5.642 -6.640 -7.156 1.00 83.38 178 PRO A N 1
ATOM 1375 C CA . PRO A 1 178 ? -5.138 -7.989 -6.921 1.00 83.38 178 PRO A CA 1
ATOM 1376 C C . PRO A 1 178 ? -3.643 -7.956 -6.596 1.00 83.38 178 PRO A C 1
ATOM 1378 O O . PRO A 1 178 ? -2.897 -7.238 -7.256 1.00 83.38 178 PRO A O 1
ATOM 1381 N N . LEU A 1 179 ? -3.208 -8.740 -5.606 1.00 79.75 179 LEU A N 1
ATOM 1382 C CA . LEU A 1 179 ? -1.796 -8.818 -5.239 1.00 79.75 179 LEU A CA 1
ATOM 1383 C C . LEU A 1 179 ? -0.965 -9.317 -6.447 1.00 79.75 179 LEU A C 1
ATOM 1385 O O . LEU A 1 179 ? -1.204 -10.436 -6.913 1.00 79.75 179 LEU A O 1
ATOM 1389 N N . PRO A 1 180 ? -0.034 -8.506 -6.988 1.00 76.31 180 PRO A N 1
ATOM 1390 C CA . PRO A 1 180 ? 0.723 -8.842 -8.193 1.00 76.31 180 PRO A CA 1
ATOM 1391 C C . PRO A 1 180 ? 1.576 -10.112 -8.039 1.00 76.31 180 PRO A C 1
ATOM 1393 O O . PRO A 1 180 ? 2.229 -10.248 -7.004 1.00 76.31 180 PRO A O 1
ATOM 1396 N N . PRO A 1 181 ? 1.664 -10.989 -9.068 1.00 71.94 181 PRO A N 1
ATOM 1397 C CA . PRO A 1 181 ? 2.508 -12.193 -9.063 1.00 71.94 181 PRO A CA 1
ATOM 1398 C C . PRO A 1 181 ? 3.950 -11.948 -8.604 1.00 71.94 181 PRO A C 1
ATOM 1400 O O . PRO A 1 181 ? 4.448 -12.672 -7.759 1.00 71.94 181 PRO A O 1
ATOM 1403 N N . MET A 1 182 ? 4.575 -10.859 -9.056 1.00 72.38 182 MET A N 1
ATOM 1404 C CA . MET A 1 182 ? 5.932 -10.480 -8.643 1.00 72.38 182 MET A CA 1
ATOM 1405 C C . MET A 1 182 ? 6.066 -10.281 -7.127 1.00 72.38 182 MET A C 1
ATOM 1407 O O . MET A 1 182 ? 7.051 -10.709 -6.535 1.00 72.38 182 MET A O 1
ATOM 1411 N N . LEU A 1 183 ? 5.080 -9.650 -6.478 1.00 74.75 183 LEU A N 1
ATOM 1412 C CA . LEU A 1 183 ? 5.073 -9.553 -5.019 1.00 74.75 183 LEU A CA 1
ATOM 1413 C C . LEU A 1 183 ? 4.861 -10.932 -4.396 1.00 74.75 183 LEU A C 1
ATOM 1415 O O . LEU A 1 183 ? 5.452 -11.221 -3.366 1.00 74.75 183 LEU A O 1
ATOM 1419 N N . ILE A 1 184 ? 4.087 -11.815 -5.029 1.00 72.56 184 ILE A N 1
ATOM 1420 C CA . ILE A 1 184 ? 3.982 -13.217 -4.600 1.00 72.56 184 ILE A CA 1
ATOM 1421 C C . ILE A 1 184 ? 5.341 -13.889 -4.553 1.00 72.56 184 ILE A C 1
ATOM 1423 O O . ILE A 1 184 ? 5.727 -14.425 -3.511 1.00 72.56 184 ILE A O 1
ATOM 1427 N N . ASP A 1 185 ? 6.089 -13.776 -5.635 1.00 70.38 185 ASP A N 1
ATOM 1428 C CA . ASP A 1 185 ? 7.402 -14.388 -5.764 1.00 70.38 185 ASP A CA 1
ATOM 1429 C C . ASP A 1 185 ? 8.410 -13.764 -4.794 1.00 70.38 185 ASP A C 1
ATOM 1431 O O . ASP A 1 185 ? 9.079 -14.490 -4.072 1.00 70.38 185 ASP A O 1
ATOM 1435 N N . LEU A 1 186 ? 8.464 -12.433 -4.677 1.00 70.75 186 LEU A N 1
ATOM 1436 C CA . LEU A 1 186 ? 9.350 -11.742 -3.730 1.00 70.75 186 LEU A CA 1
ATOM 1437 C C . LEU A 1 186 ? 9.096 -12.156 -2.280 1.00 70.75 186 LEU A C 1
ATOM 1439 O O . LEU A 1 186 ? 10.025 -12.429 -1.517 1.00 70.75 186 LEU A O 1
ATOM 1443 N N . ILE A 1 187 ? 7.823 -12.220 -1.898 1.00 69.38 187 ILE A N 1
ATOM 1444 C CA . ILE A 1 187 ? 7.449 -12.527 -0.525 1.00 69.38 187 ILE A CA 1
ATOM 1445 C C . ILE A 1 187 ? 7.681 -14.009 -0.212 1.00 69.38 187 ILE A C 1
ATOM 1447 O O . ILE A 1 187 ? 8.093 -14.342 0.899 1.00 69.38 187 ILE A O 1
ATOM 1451 N N . THR A 1 188 ? 7.436 -14.904 -1.171 1.00 64.50 188 THR A N 1
ATOM 1452 C CA . THR A 1 188 ? 7.670 -16.349 -1.004 1.00 64.50 188 THR A CA 1
ATOM 1453 C C . THR A 1 188 ? 9.147 -16.728 -1.129 1.00 64.50 188 THR A C 1
ATOM 1455 O O . THR A 1 188 ? 9.612 -17.576 -0.371 1.00 64.50 188 THR A O 1
ATOM 1458 N N . ALA A 1 189 ? 9.930 -16.058 -1.976 1.00 57.84 189 ALA A N 1
ATOM 1459 C CA . ALA A 1 189 ? 11.381 -16.230 -2.063 1.00 57.84 189 ALA A CA 1
ATOM 1460 C C . ALA A 1 189 ? 12.084 -15.800 -0.763 1.00 57.84 189 ALA A C 1
ATOM 1462 O O . ALA A 1 189 ? 12.976 -16.502 -0.285 1.00 57.84 189 ALA A O 1
ATOM 1463 N N . GLY A 1 190 ? 11.608 -14.733 -0.106 1.00 50.53 190 GLY A N 1
ATOM 1464 C CA . GLY A 1 190 ? 12.071 -14.348 1.235 1.00 50.53 190 GLY A CA 1
ATOM 1465 C C . GLY A 1 190 ? 11.793 -15.401 2.326 1.00 50.53 190 GLY A C 1
ATOM 1466 O O . GLY A 1 190 ? 12.473 -15.432 3.357 1.00 50.53 190 GLY A O 1
ATOM 1467 N N . GLN A 1 191 ? 10.846 -16.324 2.096 1.00 46.34 191 GLN A N 1
ATOM 1468 C CA . GLN A 1 191 ? 10.627 -17.491 2.966 1.00 46.34 191 GLN A CA 1
ATOM 1469 C C . GLN A 1 191 ? 11.657 -18.608 2.727 1.00 46.34 191 GLN A C 1
ATOM 1471 O O . GLN A 1 191 ? 11.884 -19.410 3.628 1.00 46.34 191 GLN A O 1
ATOM 1476 N N . SER A 1 192 ? 12.308 -18.647 1.558 1.00 40.16 192 SER A N 1
ATOM 1477 C CA . SER A 1 192 ? 13.383 -19.601 1.245 1.00 40.16 192 SER A CA 1
ATOM 1478 C C . SER A 1 192 ? 14.745 -19.130 1.768 1.00 40.16 192 SER A C 1
ATOM 1480 O O . SER A 1 192 ? 15.564 -19.951 2.183 1.00 40.16 192 SER A O 1
ATOM 1482 N N . GLU A 1 193 ? 15.012 -17.820 1.775 1.00 42.34 193 GLU A N 1
ATOM 1483 C CA . GLU A 1 193 ? 16.322 -17.298 2.197 1.00 42.34 193 GLU A CA 1
ATOM 1484 C C . GLU A 1 193 ? 16.474 -17.139 3.716 1.00 42.34 193 GLU A C 1
ATOM 1486 O O . GLU A 1 193 ? 17.597 -17.193 4.218 1.00 42.34 193 GLU A O 1
ATOM 1491 N N . SER A 1 194 ? 15.373 -17.061 4.473 1.00 40.03 194 SER A N 1
ATOM 1492 C CA . SER A 1 194 ? 15.417 -16.980 5.945 1.00 40.03 194 SER A CA 1
ATOM 1493 C C . SER A 1 194 ? 15.650 -18.324 6.660 1.00 40.03 194 SER A C 1
ATOM 1495 O O . SER A 1 194 ? 15.694 -18.361 7.890 1.00 40.03 194 SER A O 1
ATOM 1497 N N . THR A 1 195 ? 15.884 -19.417 5.920 1.00 37.31 195 THR A N 1
ATOM 1498 C CA . THR A 1 195 ? 16.293 -20.724 6.479 1.00 37.31 195 THR A CA 1
ATOM 1499 C C . THR A 1 195 ? 17.407 -21.434 5.701 1.00 37.31 195 THR A C 1
ATOM 1501 O O . THR A 1 195 ? 17.541 -22.653 5.811 1.00 37.31 195 THR A O 1
ATOM 1504 N N . SER A 1 196 ? 18.243 -20.727 4.932 1.00 39.16 196 SER A N 1
ATOM 1505 C CA . SER A 1 196 ? 19.470 -21.355 4.417 1.00 39.16 196 SER A CA 1
ATOM 1506 C C . SER A 1 196 ? 20.616 -21.175 5.419 1.00 39.16 196 SER A C 1
ATOM 1508 O O . SER A 1 196 ? 20.999 -20.055 5.749 1.00 39.16 196 SER A O 1
ATOM 1510 N N . ASN A 1 197 ? 21.157 -22.295 5.910 1.00 46.53 197 ASN A N 1
ATOM 1511 C CA . ASN A 1 197 ? 22.454 -22.399 6.587 1.00 46.53 197 ASN A CA 1
ATOM 1512 C C . ASN A 1 197 ? 23.567 -21.906 5.638 1.00 46.53 197 ASN A C 1
ATOM 1514 O O . ASN A 1 197 ? 24.329 -22.709 5.095 1.00 46.53 197 ASN A O 1
ATOM 1518 N N . LYS A 1 198 ? 23.658 -20.597 5.375 1.00 60.81 198 LYS A N 1
ATOM 1519 C CA . LYS A 1 198 ? 24.831 -20.044 4.697 1.00 60.81 198 LYS A CA 1
ATOM 1520 C C . LYS A 1 198 ? 26.021 -20.238 5.647 1.00 60.81 198 LYS A C 1
ATOM 1522 O O . LYS A 1 198 ? 25.922 -19.835 6.806 1.00 60.81 198 LYS A O 1
ATOM 1527 N N . PRO A 1 199 ? 27.117 -20.870 5.197 1.00 69.00 199 PRO A N 1
ATOM 1528 C CA . PRO A 1 199 ? 28.244 -21.168 6.069 1.00 69.00 199 PRO A CA 1
ATOM 1529 C C . PRO A 1 199 ? 28.847 -19.875 6.629 1.00 69.00 199 PRO A C 1
ATOM 1531 O O . PRO A 1 199 ? 28.918 -18.856 5.925 1.00 69.00 199 PRO A O 1
ATOM 1534 N N . GLU A 1 200 ? 29.264 -19.938 7.896 1.00 83.94 200 GLU A N 1
ATOM 1535 C CA . GLU A 1 200 ? 30.033 -18.876 8.541 1.00 83.94 200 GLU A CA 1
ATOM 1536 C C . GLU A 1 200 ? 31.329 -18.626 7.764 1.00 83.94 200 GLU A C 1
ATOM 1538 O O . GLU A 1 200 ? 31.979 -19.551 7.271 1.00 83.94 200 GLU A O 1
ATOM 1543 N N . ILE A 1 201 ? 31.702 -17.356 7.648 1.00 84.31 201 ILE A N 1
ATOM 1544 C CA . ILE A 1 201 ? 32.915 -16.913 6.974 1.00 84.31 201 ILE A CA 1
ATOM 1545 C C . ILE A 1 201 ? 33.938 -16.598 8.063 1.00 84.31 201 ILE A C 1
ATOM 1547 O O . ILE A 1 201 ? 33.870 -15.560 8.727 1.00 84.31 201 ILE A O 1
ATOM 1551 N N . VAL A 1 202 ? 34.866 -17.526 8.275 1.00 84.06 202 VAL A N 1
ATOM 1552 C CA . VAL A 1 202 ? 35.908 -17.403 9.299 1.00 84.06 202 VAL A CA 1
ATOM 1553 C C . VAL A 1 202 ? 37.041 -16.475 8.856 1.00 84.06 202 VAL A C 1
ATOM 1555 O O . VAL A 1 202 ? 37.238 -16.188 7.670 1.00 84.06 202 VAL A O 1
ATOM 1558 N N . GLU A 1 203 ? 37.795 -15.997 9.840 1.00 75.50 203 GLU A N 1
ATOM 1559 C CA . GLU A 1 203 ? 39.018 -15.226 9.647 1.00 75.50 203 GLU A CA 1
ATOM 1560 C C . GLU A 1 203 ? 39.979 -15.900 8.646 1.00 75.50 203 GLU A C 1
ATOM 1562 O O . GLU A 1 203 ? 40.239 -17.096 8.721 1.00 75.50 203 GLU A O 1
ATOM 1567 N N . GLY A 1 204 ? 40.459 -15.123 7.667 1.00 76.81 204 GLY A N 1
ATOM 1568 C CA . GLY A 1 204 ? 41.278 -15.601 6.544 1.00 76.81 204 GLY A CA 1
ATOM 1569 C C . GLY A 1 204 ? 40.554 -15.667 5.191 1.00 76.81 204 GLY A C 1
ATOM 1570 O O . GLY A 1 204 ? 41.218 -15.536 4.172 1.00 76.81 204 GLY A O 1
ATOM 1571 N N . GLY A 1 205 ? 39.216 -15.784 5.158 1.00 82.62 205 GLY A N 1
ATOM 1572 C CA . GLY A 1 205 ? 38.428 -15.843 3.905 1.00 82.62 205 GLY A CA 1
ATOM 1573 C C . GLY A 1 205 ? 37.406 -14.713 3.704 1.00 82.62 205 GLY A C 1
ATOM 1574 O O . GLY A 1 205 ? 36.682 -14.693 2.706 1.00 82.62 205 GLY A O 1
ATOM 1575 N N . ARG A 1 206 ? 37.311 -13.776 4.658 1.00 88.00 206 ARG A N 1
ATOM 1576 C CA . ARG A 1 206 ? 36.277 -12.721 4.705 1.00 88.00 206 ARG A CA 1
ATOM 1577 C C . ARG A 1 206 ? 36.348 -11.759 3.523 1.00 88.00 206 ARG A C 1
ATOM 1579 O O . ARG A 1 206 ? 35.338 -11.547 2.857 1.00 88.00 206 ARG A O 1
ATOM 1586 N N . ASN A 1 207 ? 37.533 -11.218 3.255 1.00 87.50 207 ASN A N 1
ATOM 1587 C CA . ASN A 1 207 ? 37.719 -10.174 2.248 1.00 87.50 207 ASN A CA 1
ATOM 1588 C C . ASN A 1 207 ? 37.462 -10.736 0.847 1.00 87.50 207 ASN A C 1
ATOM 1590 O O . ASN A 1 207 ? 36.677 -10.160 0.102 1.00 87.50 207 ASN A O 1
ATOM 1594 N N . ASP A 1 208 ? 38.010 -11.912 0.535 1.00 86.69 208 ASP A N 1
ATOM 1595 C CA . ASP A 1 208 ? 37.801 -12.579 -0.755 1.00 86.69 208 ASP A CA 1
ATOM 1596 C C . ASP A 1 208 ? 36.330 -12.937 -0.983 1.00 86.69 208 ASP A C 1
ATOM 1598 O O . ASP A 1 208 ? 35.787 -12.702 -2.064 1.00 86.69 208 ASP A O 1
ATOM 1602 N N . THR A 1 209 ? 35.650 -13.446 0.051 1.00 85.38 209 THR A N 1
ATOM 1603 C CA . THR A 1 209 ? 34.229 -13.807 -0.047 1.00 85.38 209 THR A CA 1
ATOM 1604 C C . THR A 1 209 ? 33.356 -12.571 -0.250 1.00 85.38 209 THR A C 1
ATOM 1606 O O . THR A 1 209 ? 32.512 -12.559 -1.145 1.00 85.38 209 THR A O 1
ATOM 1609 N N . LEU A 1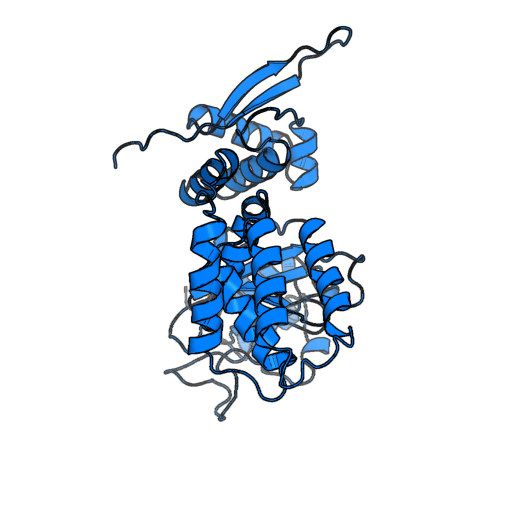 210 ? 33.558 -11.512 0.541 1.00 85.56 210 LEU A N 1
ATOM 1610 C CA . LEU A 1 210 ? 32.800 -10.268 0.396 1.00 85.56 210 LEU A CA 1
ATOM 1611 C C . LEU A 1 210 ? 33.094 -9.588 -0.948 1.00 85.56 210 LEU A C 1
ATOM 1613 O O . LEU A 1 210 ? 32.166 -9.106 -1.586 1.00 85.56 210 LEU A O 1
ATOM 1617 N N . MET A 1 211 ? 34.337 -9.615 -1.434 1.00 87.81 211 MET A N 1
ATOM 1618 C CA . MET A 1 211 ? 34.700 -9.097 -2.759 1.00 87.81 211 MET A CA 1
ATOM 1619 C C . MET A 1 211 ? 34.064 -9.903 -3.899 1.00 87.81 211 MET A C 1
ATOM 1621 O O . MET A 1 211 ? 33.576 -9.312 -4.862 1.00 87.81 211 MET A O 1
ATOM 1625 N N . ALA A 1 212 ? 34.004 -11.233 -3.790 1.00 84.44 212 ALA A N 1
ATOM 1626 C CA . ALA A 1 212 ? 33.334 -12.083 -4.776 1.00 84.44 212 ALA A CA 1
ATOM 1627 C C . ALA A 1 212 ? 31.821 -11.818 -4.819 1.00 84.44 212 ALA A C 1
ATOM 1629 O O . ALA A 1 212 ? 31.240 -11.680 -5.899 1.00 84.44 212 ALA A O 1
ATOM 1630 N N . LEU A 1 213 ? 31.193 -11.685 -3.649 1.00 81.81 213 LEU A N 1
ATOM 1631 C CA . LEU A 1 213 ? 29.783 -11.326 -3.546 1.00 81.81 213 LEU A CA 1
ATOM 1632 C C . LEU A 1 213 ? 29.519 -9.911 -4.089 1.00 81.81 213 LEU A C 1
ATOM 1634 O O . LEU A 1 213 ? 28.539 -9.699 -4.800 1.00 81.81 213 LEU A O 1
ATOM 1638 N N . ALA A 1 214 ? 30.416 -8.959 -3.820 1.00 83.25 214 ALA A N 1
ATOM 1639 C CA . ALA A 1 214 ? 30.347 -7.606 -4.360 1.00 83.25 214 ALA A CA 1
ATOM 1640 C C . ALA A 1 214 ? 30.415 -7.605 -5.892 1.00 83.25 214 ALA A C 1
ATOM 1642 O O . ALA A 1 214 ? 29.590 -6.971 -6.547 1.00 83.25 214 ALA A O 1
ATOM 1643 N N . ALA A 1 215 ? 31.361 -8.354 -6.468 1.00 80.06 215 ALA A N 1
ATOM 1644 C CA . ALA A 1 215 ? 31.530 -8.487 -7.915 1.00 80.06 215 ALA A CA 1
ATOM 1645 C C . ALA A 1 215 ? 30.297 -9.108 -8.578 1.00 80.06 215 ALA A C 1
ATOM 1647 O O . ALA A 1 215 ? 29.911 -8.710 -9.673 1.00 80.06 215 ALA A O 1
ATOM 1648 N N . GLU A 1 216 ? 29.678 -10.095 -7.930 1.00 75.25 216 GLU A N 1
ATOM 1649 C CA . GLU A 1 216 ? 28.427 -10.685 -8.401 1.00 75.25 216 GLU A CA 1
ATOM 1650 C C . GLU A 1 216 ? 27.291 -9.658 -8.416 1.00 75.25 216 GLU A C 1
ATOM 1652 O O . GLU A 1 216 ? 26.651 -9.475 -9.448 1.00 75.25 216 GLU A O 1
ATOM 1657 N N . GLN A 1 217 ? 27.094 -8.917 -7.323 1.00 68.75 217 GLN A N 1
ATOM 1658 C CA . GLN A 1 217 ? 26.063 -7.876 -7.264 1.00 68.75 217 GLN A CA 1
ATOM 1659 C C . GLN A 1 217 ? 26.300 -6.763 -8.301 1.00 68.75 217 GLN A C 1
ATOM 1661 O O . GLN A 1 217 ? 25.357 -6.317 -8.954 1.00 68.75 217 GLN A O 1
ATOM 1666 N N . PHE A 1 218 ? 27.552 -6.355 -8.525 1.00 75.00 218 PHE A N 1
ATOM 1667 C CA . PHE A 1 218 ? 27.877 -5.392 -9.580 1.00 75.00 218 PHE A CA 1
ATOM 1668 C C . PHE A 1 218 ? 27.637 -5.945 -10.992 1.00 75.00 218 PHE A C 1
ATOM 1670 O O . PHE A 1 218 ? 27.103 -5.224 -11.833 1.00 75.00 218 PHE A O 1
ATOM 1677 N N . ARG A 1 219 ? 27.954 -7.220 -11.268 1.00 71.00 219 ARG A N 1
ATOM 1678 C CA . ARG A 1 219 ? 27.623 -7.871 -12.556 1.00 71.00 219 ARG A CA 1
ATOM 1679 C C . ARG A 1 219 ? 26.118 -7.948 -12.808 1.00 71.00 219 ARG A C 1
ATOM 1681 O O . ARG A 1 219 ? 25.693 -7.911 -13.956 1.00 71.00 219 ARG A O 1
ATOM 1688 N N . GLN A 1 220 ? 25.324 -7.999 -11.743 1.00 58.06 220 GLN A N 1
ATOM 1689 C CA . GLN A 1 220 ? 23.862 -7.912 -11.787 1.00 58.06 220 GLN A CA 1
ATOM 1690 C C . GLN A 1 220 ? 23.341 -6.464 -11.901 1.00 58.06 220 GLN A C 1
ATOM 1692 O O . GLN A 1 220 ? 22.141 -6.230 -11.756 1.00 58.06 220 GLN A O 1
ATOM 1697 N N . GLY A 1 221 ? 24.222 -5.485 -12.139 1.00 53.84 221 GLY A N 1
ATOM 1698 C CA . GLY A 1 221 ? 23.861 -4.086 -12.373 1.00 53.84 221 GLY A CA 1
ATOM 1699 C C . GLY A 1 221 ? 23.473 -3.305 -11.117 1.00 53.84 221 GLY A C 1
ATOM 1700 O O . GLY A 1 221 ? 22.865 -2.242 -11.228 1.00 53.84 221 GLY A O 1
ATOM 1701 N N . LYS A 1 222 ? 23.779 -3.808 -9.912 1.00 56.50 222 LYS A N 1
ATOM 1702 C CA . LYS A 1 222 ? 23.471 -3.097 -8.661 1.00 56.50 222 LYS A CA 1
ATOM 1703 C C . LYS A 1 222 ? 24.401 -1.893 -8.462 1.00 56.50 222 LYS A C 1
ATOM 1705 O O . LYS A 1 222 ? 25.579 -1.935 -8.813 1.00 56.50 222 LYS A O 1
ATOM 1710 N N . THR A 1 223 ? 23.872 -0.822 -7.871 1.00 63.09 223 THR A N 1
ATOM 1711 C CA . THR A 1 223 ? 24.619 0.412 -7.574 1.00 63.09 223 THR A CA 1
ATOM 1712 C C . THR A 1 223 ? 25.636 0.210 -6.447 1.00 63.09 223 THR A C 1
ATOM 1714 O O . THR A 1 223 ? 25.536 -0.729 -5.654 1.00 63.09 223 THR A O 1
ATOM 1717 N N . LEU A 1 224 ? 26.620 1.109 -6.342 1.00 60.91 224 LEU A N 1
ATOM 1718 C CA . LEU A 1 224 ? 27.647 1.071 -5.293 1.00 60.91 224 LEU A CA 1
ATOM 1719 C C . LEU A 1 224 ? 27.030 1.065 -3.888 1.00 60.91 224 LEU A C 1
ATOM 1721 O O . LEU A 1 224 ? 27.446 0.290 -3.027 1.00 60.91 224 LEU A O 1
ATOM 1725 N N . GLU A 1 225 ? 26.030 1.905 -3.667 1.00 54.06 225 GLU A N 1
ATOM 1726 C CA . GLU A 1 225 ? 25.312 2.036 -2.403 1.00 54.06 225 GLU A CA 1
ATOM 1727 C C . GLU A 1 225 ? 24.603 0.721 -2.047 1.00 54.06 225 GLU A C 1
ATOM 1729 O O . GLU A 1 225 ? 24.673 0.265 -0.902 1.00 54.06 225 GLU A O 1
ATOM 1734 N N . ARG A 1 226 ? 24.000 0.052 -3.042 1.00 54.34 226 ARG A N 1
ATOM 1735 C CA . ARG A 1 226 ? 23.315 -1.234 -2.857 1.00 54.34 226 ARG A CA 1
ATOM 1736 C C . ARG A 1 226 ? 24.282 -2.351 -2.488 1.00 54.34 226 ARG A C 1
ATOM 1738 O O . ARG A 1 226 ? 24.009 -3.122 -1.568 1.00 54.34 226 ARG A O 1
ATOM 1745 N N . VAL A 1 227 ? 25.425 -2.411 -3.171 1.00 61.84 227 VAL A N 1
ATOM 1746 C CA . VAL A 1 227 ? 26.478 -3.380 -2.852 1.00 61.84 227 VAL A CA 1
ATOM 1747 C C . VAL A 1 227 ? 27.031 -3.129 -1.448 1.00 61.84 227 VAL A C 1
ATOM 1749 O O . VAL A 1 227 ? 27.204 -4.081 -0.694 1.00 61.84 227 VAL A O 1
ATOM 1752 N N . GLN A 1 228 ? 27.228 -1.872 -1.034 1.00 63.03 228 GLN A N 1
ATOM 1753 C CA . GLN A 1 228 ? 27.683 -1.552 0.327 1.00 63.03 228 GLN A CA 1
ATOM 1754 C C . GLN A 1 228 ? 26.723 -2.068 1.404 1.00 63.03 228 GLN A C 1
ATOM 1756 O O . GLN A 1 228 ? 27.171 -2.702 2.357 1.00 63.03 228 GLN A O 1
ATOM 1761 N N . VAL A 1 229 ? 25.419 -1.818 1.258 1.00 50.09 229 VAL A N 1
ATOM 1762 C CA . VAL A 1 229 ? 24.410 -2.271 2.230 1.00 50.09 229 VAL A CA 1
ATOM 1763 C C . VAL A 1 229 ? 24.381 -3.795 2.315 1.00 50.09 229 VAL A C 1
ATOM 1765 O O . VAL A 1 229 ? 24.448 -4.347 3.413 1.00 50.09 229 VAL A O 1
ATOM 1768 N N . PHE A 1 230 ? 24.358 -4.466 1.164 1.00 65.44 230 PHE A N 1
ATOM 1769 C CA . PHE A 1 230 ? 24.357 -5.923 1.088 1.00 65.44 230 PHE A CA 1
ATOM 1770 C C . PHE A 1 230 ? 25.606 -6.542 1.742 1.00 65.44 230 PHE A C 1
ATOM 1772 O O . PHE A 1 230 ? 25.493 -7.472 2.539 1.00 65.44 230 PHE A O 1
ATOM 1779 N N . LEU A 1 231 ? 26.803 -5.999 1.488 1.00 69.62 231 LEU A N 1
ATOM 1780 C CA . LEU A 1 231 ? 28.026 -6.511 2.114 1.00 69.62 231 LEU A CA 1
ATOM 1781 C C . LEU A 1 231 ? 28.070 -6.260 3.624 1.00 69.62 231 LEU A C 1
ATOM 1783 O O . LEU A 1 231 ? 28.606 -7.089 4.356 1.00 69.62 231 LEU A O 1
ATOM 1787 N N . LEU A 1 232 ? 27.528 -5.138 4.107 1.00 59.78 232 LEU A N 1
ATOM 1788 C CA . LEU A 1 232 ? 27.442 -4.858 5.544 1.00 59.78 232 LEU A CA 1
ATOM 1789 C C . LEU A 1 232 ? 26.522 -5.856 6.256 1.00 59.78 232 LEU A C 1
ATOM 1791 O O . LEU A 1 232 ? 26.833 -6.297 7.366 1.00 59.78 232 LEU A O 1
ATOM 1795 N N . GLU A 1 233 ? 25.421 -6.237 5.612 1.00 58.94 233 GLU A N 1
ATOM 1796 C CA . GLU A 1 233 ? 24.503 -7.260 6.110 1.00 58.94 233 GLU A CA 1
ATOM 1797 C C . GLU A 1 233 ? 25.160 -8.646 6.115 1.00 58.94 233 GLU A C 1
ATOM 1799 O O . GLU A 1 233 ? 25.224 -9.289 7.164 1.00 58.94 233 GLU A O 1
ATOM 1804 N N . GLU A 1 234 ? 25.750 -9.073 4.997 1.00 74.81 234 GLU A N 1
ATOM 1805 C CA . GLU A 1 234 ? 26.454 -10.359 4.896 1.00 74.81 234 GLU A CA 1
ATOM 1806 C C . GLU A 1 234 ? 27.646 -10.441 5.874 1.00 74.81 234 GLU A C 1
ATOM 1808 O O . GLU A 1 234 ? 27.853 -11.475 6.510 1.00 74.81 234 GLU A O 1
ATOM 1813 N N . ASN A 1 235 ? 28.377 -9.340 6.087 1.00 82.12 235 ASN A N 1
ATOM 1814 C CA . ASN A 1 235 ? 29.435 -9.247 7.097 1.00 82.12 235 ASN A CA 1
ATOM 1815 C C . ASN A 1 235 ? 28.886 -9.389 8.527 1.00 82.12 235 ASN A C 1
ATOM 1817 O O . ASN A 1 235 ? 29.466 -10.101 9.343 1.00 82.12 235 ASN A O 1
ATOM 1821 N N . THR A 1 236 ? 27.751 -8.755 8.829 1.00 71.75 236 THR A N 1
ATOM 1822 C CA . THR A 1 236 ? 27.111 -8.842 10.154 1.00 71.75 236 THR A CA 1
ATOM 1823 C C . THR A 1 236 ? 26.592 -10.252 10.434 1.00 71.75 236 THR A C 1
ATOM 1825 O O . THR A 1 236 ? 26.725 -10.764 11.548 1.00 71.75 236 THR A O 1
ATOM 1828 N N . LEU A 1 237 ? 25.997 -10.885 9.422 1.00 68.88 237 LEU A N 1
ATOM 1829 C CA . LEU A 1 237 ? 25.332 -12.174 9.567 1.00 68.88 237 LEU A CA 1
ATOM 1830 C C . LEU A 1 237 ? 26.308 -13.354 9.514 1.00 68.88 237 LEU A C 1
ATOM 1832 O O . LEU A 1 237 ? 26.123 -14.314 10.263 1.00 68.88 237 LEU A O 1
ATOM 1836 N N . ARG A 1 238 ? 27.342 -13.299 8.662 1.00 82.81 238 ARG A N 1
ATOM 1837 C CA . ARG A 1 238 ? 28.173 -14.473 8.338 1.00 82.81 238 ARG A CA 1
ATOM 1838 C C . ARG A 1 238 ? 29.642 -14.352 8.728 1.00 82.81 238 ARG A C 1
ATOM 1840 O O . ARG A 1 238 ? 30.241 -15.391 8.985 1.00 82.81 238 ARG A O 1
ATOM 1847 N N . CYS A 1 239 ? 30.242 -13.161 8.789 1.00 82.38 239 CYS A N 1
ATOM 1848 C CA . CYS A 1 239 ? 31.667 -13.036 9.127 1.00 82.38 239 CYS A CA 1
ATOM 1849 C C . CYS A 1 239 ? 31.911 -13.191 10.634 1.00 82.38 239 CYS A C 1
ATOM 1851 O O . CYS A 1 239 ? 31.273 -12.523 11.451 1.00 82.38 239 CYS A O 1
ATOM 1853 N N . LYS A 1 240 ? 32.871 -14.045 11.012 1.00 84.31 240 LYS A N 1
ATOM 1854 C CA . LYS A 1 240 ? 33.273 -14.282 12.408 1.00 84.31 240 LYS A CA 1
ATOM 1855 C C . LYS A 1 240 ? 34.797 -14.104 12.584 1.00 84.31 240 LYS A C 1
ATOM 1857 O O . LYS A 1 240 ? 35.549 -14.943 12.089 1.00 84.31 240 LYS A O 1
ATOM 1862 N N . PRO A 1 241 ? 35.262 -13.053 13.297 1.00 84.88 241 PRO A N 1
ATOM 1863 C CA . PRO A 1 241 ? 34.497 -11.862 13.684 1.00 84.88 241 PRO A CA 1
ATOM 1864 C C . PRO A 1 241 ? 34.142 -10.990 12.459 1.00 84.88 241 PRO A C 1
ATOM 1866 O O . PRO A 1 241 ? 34.830 -11.081 11.433 1.00 84.88 241 PRO A O 1
ATOM 1869 N N . PRO A 1 242 ? 33.098 -10.141 12.542 1.00 83.62 242 PRO A N 1
ATOM 1870 C CA . PRO A 1 242 ? 32.788 -9.173 11.491 1.00 83.62 242 PRO A CA 1
ATOM 1871 C C . PRO A 1 242 ? 33.951 -8.206 11.247 1.00 83.62 242 PRO A C 1
ATOM 1873 O O . PRO A 1 242 ? 34.634 -7.804 12.190 1.00 83.62 242 PRO A O 1
ATOM 1876 N N . LEU A 1 243 ? 34.155 -7.814 9.989 1.00 84.12 243 LEU A N 1
ATOM 1877 C CA . LEU A 1 243 ? 35.075 -6.735 9.616 1.00 84.12 243 LEU A CA 1
ATOM 1878 C C . LEU A 1 243 ? 34.508 -5.370 10.016 1.00 84.12 243 LEU A C 1
ATOM 1880 O O . LEU A 1 243 ? 33.295 -5.219 10.192 1.00 84.12 243 LEU A O 1
ATOM 1884 N N . GLU A 1 244 ? 35.364 -4.352 10.087 1.00 85.56 244 GLU A N 1
ATOM 1885 C CA . GLU A 1 244 ? 34.902 -2.984 10.306 1.00 85.56 244 GLU A CA 1
ATOM 1886 C C . GLU A 1 244 ? 34.065 -2.482 9.123 1.00 85.56 244 GLU A C 1
ATOM 1888 O O . GLU A 1 244 ? 34.439 -2.621 7.959 1.00 85.56 244 GLU A O 1
ATOM 1893 N N . ASN A 1 245 ? 32.962 -1.787 9.411 1.00 71.38 245 ASN A N 1
ATOM 1894 C CA . ASN A 1 245 ? 32.083 -1.244 8.371 1.00 71.38 245 ASN A CA 1
ATOM 1895 C C . ASN A 1 245 ? 32.832 -0.367 7.353 1.00 71.38 245 ASN A C 1
ATOM 1897 O O . ASN A 1 245 ? 32.495 -0.374 6.172 1.00 71.38 245 ASN A O 1
ATOM 1901 N N . LYS A 1 246 ? 33.859 0.379 7.790 1.00 67.19 246 LYS A N 1
ATOM 1902 C CA . LYS A 1 246 ? 34.687 1.209 6.899 1.00 67.19 246 LYS A CA 1
ATOM 1903 C C . LYS A 1 246 ? 35.459 0.371 5.879 1.00 67.19 246 LYS A C 1
ATOM 1905 O O . LYS A 1 246 ? 35.544 0.778 4.723 1.00 67.19 246 LYS A O 1
ATOM 1910 N N . GLU A 1 247 ? 35.976 -0.782 6.291 1.00 82.44 247 GLU A N 1
ATOM 1911 C CA . GLU A 1 247 ? 36.676 -1.728 5.420 1.00 82.44 247 GLU A CA 1
ATOM 1912 C C . GLU A 1 247 ? 35.708 -2.326 4.391 1.00 82.44 247 GLU A C 1
ATOM 1914 O O . GLU A 1 247 ? 35.973 -2.281 3.190 1.00 82.44 247 GLU A O 1
ATOM 1919 N N . VAL A 1 248 ? 34.527 -2.765 4.838 1.00 76.81 248 VAL A N 1
ATOM 1920 C CA . VAL A 1 248 ? 33.476 -3.326 3.969 1.00 76.81 248 VAL A CA 1
ATOM 1921 C C . VAL A 1 248 ? 32.983 -2.323 2.925 1.00 76.81 248 VAL A C 1
ATOM 1923 O O . VAL A 1 248 ? 32.871 -2.641 1.740 1.00 76.81 248 VAL A O 1
ATOM 1926 N N . ILE A 1 249 ? 32.752 -1.080 3.344 1.00 67.00 249 ILE A N 1
ATOM 1927 C CA . ILE A 1 249 ? 32.383 0.016 2.443 1.00 67.00 249 ILE A CA 1
ATOM 1928 C C . ILE A 1 249 ? 33.519 0.311 1.451 1.00 67.00 249 ILE A C 1
ATOM 1930 O O . ILE A 1 249 ? 33.262 0.562 0.270 1.00 67.00 249 ILE A O 1
ATOM 1934 N N . GLY A 1 250 ? 34.771 0.283 1.917 1.00 73.56 250 GLY A N 1
ATOM 1935 C CA . GLY A 1 250 ? 35.963 0.486 1.093 1.00 73.56 250 GLY A CA 1
ATOM 1936 C C . GLY A 1 250 ? 36.109 -0.557 -0.017 1.00 73.56 250 GLY A C 1
ATOM 1937 O O . GLY A 1 250 ? 36.404 -0.186 -1.154 1.00 73.56 250 GLY A O 1
ATOM 1938 N N . MET A 1 251 ? 35.820 -1.828 0.279 1.00 84.81 251 MET A N 1
ATOM 1939 C CA . MET A 1 251 ? 35.838 -2.929 -0.694 1.00 84.81 251 MET A CA 1
ATOM 1940 C C . MET A 1 251 ? 34.868 -2.684 -1.857 1.00 84.81 251 MET A C 1
ATOM 1942 O O . MET A 1 251 ? 35.275 -2.688 -3.020 1.00 84.81 251 MET A O 1
ATOM 1946 N N . ALA A 1 252 ? 33.604 -2.365 -1.556 1.00 80.19 252 ALA A N 1
ATOM 1947 C CA . ALA A 1 252 ? 32.611 -2.058 -2.587 1.00 80.19 252 ALA A CA 1
ATOM 1948 C C . ALA A 1 252 ? 33.008 -0.835 -3.436 1.00 80.19 252 ALA A C 1
ATOM 1950 O O . ALA A 1 252 ? 32.865 -0.861 -4.658 1.00 80.19 252 ALA A O 1
ATOM 1951 N N . LYS A 1 253 ? 33.554 0.221 -2.807 1.00 81.00 253 LYS A N 1
ATOM 1952 C CA . LYS A 1 253 ? 34.037 1.430 -3.508 1.00 81.00 253 LYS A CA 1
ATOM 1953 C C . LYS A 1 253 ? 35.178 1.130 -4.469 1.00 81.00 253 LYS A C 1
ATOM 1955 O O . LYS A 1 253 ? 35.166 1.619 -5.596 1.00 81.00 253 LYS A O 1
ATOM 1960 N N . SER A 1 254 ? 36.152 0.343 -4.018 1.00 85.75 254 SER A N 1
ATOM 1961 C CA . SER A 1 254 ? 37.290 -0.064 -4.840 1.00 85.75 254 SER A CA 1
ATOM 1962 C C . SER A 1 254 ? 36.810 -0.809 -6.087 1.00 85.75 254 SER A C 1
ATOM 1964 O O . SER A 1 254 ? 37.212 -0.477 -7.205 1.00 85.75 254 SER A O 1
ATOM 1966 N N . LEU A 1 255 ? 35.867 -1.733 -5.905 1.00 85.62 255 LEU A N 1
ATOM 1967 C CA . LEU A 1 255 ? 35.374 -2.591 -6.971 1.00 85.62 255 LEU A CA 1
ATOM 1968 C C . LEU A 1 255 ? 34.465 -1.859 -7.972 1.00 85.62 255 LEU A C 1
ATOM 1970 O O . LEU A 1 255 ? 34.594 -2.079 -9.174 1.00 85.62 255 LEU A O 1
ATOM 1974 N N . ALA A 1 256 ? 33.618 -0.928 -7.519 1.00 78.69 256 ALA A N 1
ATOM 1975 C CA . ALA A 1 256 ? 32.690 -0.183 -8.381 1.00 78.69 256 ALA A CA 1
ATOM 1976 C C . ALA A 1 256 ? 33.368 0.528 -9.565 1.00 78.69 256 ALA A C 1
ATOM 1978 O O . ALA A 1 256 ? 32.786 0.624 -10.646 1.00 78.69 256 ALA A O 1
ATOM 1979 N N . SER A 1 257 ? 34.617 0.972 -9.391 1.00 75.69 257 SER A N 1
ATOM 1980 C CA . SER A 1 257 ? 35.413 1.599 -10.457 1.00 75.69 257 SER A CA 1
ATOM 1981 C C . SER A 1 257 ? 35.595 0.704 -11.694 1.00 75.69 257 SER A C 1
ATOM 1983 O O . SER A 1 257 ? 35.674 1.212 -12.813 1.00 75.69 257 SER A O 1
ATOM 1985 N N . SER A 1 258 ? 35.608 -0.619 -11.496 1.00 75.19 258 SER A N 1
ATOM 1986 C CA . SER A 1 258 ? 35.791 -1.633 -12.542 1.00 75.19 258 SER A CA 1
ATOM 1987 C C . SER A 1 258 ? 34.479 -2.080 -13.188 1.00 75.19 258 SER A C 1
ATOM 1989 O O . SER A 1 258 ? 34.507 -2.708 -14.242 1.00 75.19 258 SER A O 1
ATOM 1991 N N . PHE A 1 259 ? 33.338 -1.751 -12.578 1.00 68.12 259 PHE A N 1
ATOM 1992 C CA . PHE A 1 259 ? 32.021 -2.206 -13.024 1.00 68.12 259 PHE A CA 1
ATOM 1993 C C . PHE A 1 259 ? 31.128 -1.092 -13.566 1.00 68.12 259 PHE A C 1
ATOM 1995 O O . PHE A 1 259 ? 29.999 -1.416 -13.913 1.00 68.12 259 PHE A O 1
ATOM 2002 N N . LYS A 1 260 ? 31.625 0.164 -13.641 1.00 55.22 260 LYS A N 1
ATOM 2003 C CA . LYS A 1 260 ? 30.937 1.387 -14.124 1.00 55.22 260 LYS A CA 1
ATOM 2004 C C . LYS A 1 260 ? 29.463 1.129 -14.472 1.00 55.22 260 LYS A C 1
ATOM 2006 O O . LYS A 1 260 ? 29.151 0.979 -15.654 1.00 55.22 260 LYS A O 1
ATOM 2011 N N . PRO A 1 261 ? 28.568 1.033 -13.474 1.00 45.31 261 PRO A N 1
ATOM 2012 C CA . PRO A 1 261 ? 27.159 0.944 -13.783 1.00 45.31 261 PRO A CA 1
ATOM 2013 C C . PRO A 1 261 ? 26.813 2.276 -14.443 1.00 45.31 261 PRO A C 1
ATOM 2015 O O . PRO A 1 261 ? 26.924 3.331 -13.813 1.00 45.31 261 PRO A O 1
ATOM 2018 N N . GLU A 1 262 ? 26.468 2.258 -15.730 1.00 43.16 262 GLU A N 1
ATOM 2019 C CA . GLU A 1 262 ? 25.661 3.341 -16.278 1.00 43.16 262 GLU A CA 1
ATOM 2020 C C . GLU A 1 262 ? 24.471 3.450 -15.330 1.00 43.16 262 GLU A C 1
ATOM 2022 O O . GLU A 1 262 ? 23.783 2.456 -15.098 1.00 43.16 262 GLU A O 1
ATOM 2027 N N . ALA A 1 263 ? 24.309 4.603 -14.674 1.00 43.84 263 ALA A N 1
ATOM 2028 C CA . ALA A 1 263 ? 23.144 4.860 -13.845 1.00 43.84 263 ALA A CA 1
ATOM 2029 C C . ALA A 1 263 ? 21.934 4.483 -14.697 1.00 43.84 263 ALA A C 1
ATOM 2031 O O . ALA A 1 263 ? 21.728 5.112 -15.734 1.00 43.84 263 ALA A O 1
ATOM 2032 N N . ALA A 1 264 ? 21.235 3.401 -14.339 1.00 46.19 264 ALA A N 1
ATOM 2033 C CA . ALA A 1 264 ? 20.163 2.861 -15.156 1.00 46.19 264 ALA A CA 1
ATOM 2034 C C . ALA A 1 264 ? 19.122 3.968 -15.303 1.00 46.19 264 ALA A C 1
ATOM 2036 O O . ALA A 1 264 ? 18.384 4.277 -14.369 1.00 46.19 264 ALA A O 1
ATOM 2037 N N . GLN A 1 265 ? 19.146 4.655 -16.442 1.00 52.69 265 GLN A N 1
ATOM 2038 C CA . GLN A 1 265 ? 18.260 5.772 -16.684 1.00 52.69 265 GLN A CA 1
ATOM 2039 C C . GLN A 1 265 ? 16.847 5.194 -16.659 1.00 52.69 265 GLN A C 1
ATOM 2041 O O . GLN A 1 265 ? 16.559 4.248 -17.393 1.00 52.69 265 GLN A O 1
ATOM 2046 N N . ALA A 1 266 ? 15.998 5.700 -15.758 1.00 57.94 266 ALA A N 1
ATOM 2047 C CA . ALA A 1 266 ? 14.646 5.184 -15.583 1.00 57.94 266 ALA A CA 1
ATOM 2048 C C . ALA A 1 266 ? 13.950 5.070 -16.947 1.00 57.94 266 ALA A C 1
ATOM 2050 O O . ALA A 1 266 ? 13.989 6.017 -17.738 1.00 57.94 266 ALA A O 1
ATOM 2051 N N . SER A 1 267 ? 13.333 3.919 -17.229 1.00 72.44 267 SER A N 1
ATOM 2052 C CA . SER A 1 267 ? 12.698 3.674 -18.528 1.00 72.44 267 SER A CA 1
ATOM 2053 C C . SER A 1 267 ? 11.616 4.716 -18.831 1.00 72.44 267 SER A C 1
ATOM 2055 O O . SER A 1 267 ? 11.029 5.296 -17.913 1.00 72.44 267 SER A O 1
ATOM 2057 N N . PHE A 1 268 ? 11.299 4.943 -20.108 1.00 81.94 268 PHE A N 1
ATOM 2058 C CA . PHE A 1 268 ? 10.238 5.886 -20.477 1.00 81.94 268 PHE A CA 1
ATOM 2059 C C . PHE A 1 268 ? 8.897 5.513 -19.831 1.00 81.94 268 PHE A C 1
ATOM 2061 O O . PHE A 1 268 ? 8.208 6.377 -19.291 1.00 81.94 268 PHE A O 1
ATOM 2068 N N . LYS A 1 269 ? 8.554 4.219 -19.811 1.00 80.19 269 LYS A N 1
ATOM 2069 C CA . LYS A 1 269 ? 7.360 3.702 -19.126 1.00 80.19 269 LYS A CA 1
ATOM 2070 C C . LYS A 1 269 ? 7.337 4.082 -17.643 1.00 80.19 269 LYS A C 1
ATOM 2072 O O . LYS A 1 269 ? 6.298 4.504 -17.141 1.00 80.19 269 LYS A O 1
ATOM 2077 N N . THR A 1 270 ? 8.475 3.966 -16.960 1.00 72.19 270 THR A N 1
ATOM 2078 C CA . THR A 1 270 ? 8.619 4.342 -15.548 1.00 72.19 270 THR A CA 1
ATOM 2079 C C . THR A 1 270 ? 8.386 5.841 -15.345 1.00 72.19 270 THR A C 1
ATOM 2081 O O . THR A 1 270 ? 7.608 6.231 -14.475 1.00 72.19 270 THR A O 1
ATOM 2084 N N . GLN A 1 271 ? 8.994 6.685 -16.183 1.00 79.50 271 GLN A N 1
ATOM 2085 C CA . GLN A 1 271 ? 8.789 8.139 -16.138 1.00 79.50 271 GLN A CA 1
ATOM 2086 C C . GLN A 1 271 ? 7.322 8.515 -16.414 1.00 79.50 271 GLN A C 1
ATOM 2088 O O . GLN A 1 271 ? 6.756 9.387 -15.757 1.00 79.50 271 GLN A O 1
ATOM 2093 N N . TRP A 1 272 ? 6.678 7.813 -17.347 1.00 89.88 272 TRP A N 1
ATOM 2094 C CA . TRP A 1 272 ? 5.273 8.009 -17.688 1.00 89.88 272 TRP A CA 1
ATOM 2095 C C . TRP A 1 272 ? 4.321 7.651 -16.541 1.00 89.88 272 TRP A C 1
ATOM 2097 O O . TRP A 1 272 ? 3.403 8.414 -16.240 1.00 89.88 272 TRP A O 1
ATOM 2107 N N . GLN A 1 273 ? 4.561 6.525 -15.863 1.00 81.31 273 GLN A N 1
ATOM 2108 C CA . GLN A 1 273 ? 3.818 6.136 -14.661 1.00 81.31 273 GLN A CA 1
ATOM 2109 C C . GLN A 1 273 ? 3.938 7.211 -13.573 1.00 81.31 273 GLN A C 1
ATOM 2111 O O . GLN A 1 273 ? 2.925 7.638 -13.019 1.00 81.31 273 GLN A O 1
ATOM 2116 N N . GLN A 1 274 ? 5.146 7.714 -13.320 1.00 73.50 274 GLN A N 1
ATOM 2117 C CA . GLN A 1 274 ? 5.347 8.772 -12.332 1.00 73.50 274 GLN A CA 1
ATOM 2118 C C . GLN A 1 274 ? 4.542 10.036 -12.675 1.00 73.50 274 GLN A C 1
ATOM 2120 O O . GLN A 1 274 ? 3.794 10.539 -11.836 1.00 73.50 274 GLN A O 1
ATOM 2125 N N . ALA A 1 275 ? 4.596 10.482 -13.933 1.00 82.56 275 ALA A N 1
ATOM 2126 C CA . ALA A 1 275 ? 3.844 11.648 -14.393 1.00 82.56 275 ALA A CA 1
ATOM 2127 C C . ALA A 1 275 ? 2.320 11.493 -14.199 1.00 82.56 275 ALA A C 1
ATOM 2129 O O . ALA A 1 275 ? 1.629 12.462 -13.885 1.00 82.56 275 ALA A O 1
ATOM 2130 N N . ILE A 1 276 ? 1.773 10.280 -14.343 1.00 84.12 276 ILE A N 1
ATOM 2131 C CA . ILE A 1 276 ? 0.346 10.011 -14.094 1.00 84.12 276 ILE A CA 1
ATOM 2132 C C . ILE A 1 276 ? -0.008 10.221 -12.619 1.00 84.12 276 ILE A C 1
ATOM 2134 O O . ILE A 1 276 ? -1.027 10.858 -12.334 1.00 84.12 276 ILE A O 1
ATOM 2138 N N . LEU A 1 277 ? 0.803 9.691 -11.696 1.00 72.88 277 LEU A N 1
ATOM 2139 C CA . LEU A 1 277 ? 0.571 9.825 -10.250 1.00 72.88 277 LEU A CA 1
ATOM 2140 C C . LEU A 1 277 ? 0.635 11.294 -9.813 1.00 72.88 277 LEU A C 1
ATOM 2142 O O . LEU A 1 277 ? -0.168 11.732 -8.992 1.00 72.88 277 LEU A O 1
ATOM 2146 N N . GLU A 1 278 ? 1.532 12.069 -10.419 1.00 78.44 278 GLU A N 1
ATOM 2147 C CA . GLU A 1 278 ? 1.727 13.490 -10.115 1.00 78.44 278 GLU A CA 1
ATOM 2148 C C . GLU A 1 278 ? 0.709 14.417 -10.806 1.00 78.44 278 GLU A C 1
ATOM 2150 O O . GLU A 1 278 ? 0.563 15.575 -10.419 1.00 78.44 278 GLU A O 1
ATOM 2155 N N . SER A 1 279 ? -0.041 13.921 -11.797 1.00 81.62 279 SER A N 1
ATOM 2156 C CA . SER A 1 279 ? -0.923 14.741 -12.646 1.00 81.62 279 SER A CA 1
ATOM 2157 C C . SER A 1 279 ? -2.113 15.390 -11.928 1.00 81.62 279 SER A C 1
ATOM 2159 O O . SER A 1 279 ? -2.710 16.332 -12.448 1.00 81.62 279 SER A O 1
ATOM 2161 N N . GLY A 1 280 ? -2.541 14.848 -10.783 1.00 79.00 280 GLY A N 1
ATOM 2162 C CA . GLY A 1 280 ? -3.748 15.301 -10.082 1.00 79.00 280 GLY A CA 1
ATOM 2163 C C . GLY A 1 280 ? -5.066 15.083 -10.849 1.00 79.00 280 GLY A C 1
ATOM 2164 O O . GLY A 1 280 ? -6.113 15.568 -10.421 1.00 79.00 280 GLY A O 1
ATOM 2165 N N . LEU A 1 281 ? -5.071 14.335 -11.963 1.00 78.19 281 LEU A N 1
ATOM 2166 C CA . LEU A 1 281 ? -6.240 14.183 -12.850 1.00 78.19 281 LEU A CA 1
ATOM 2167 C C . LEU A 1 281 ? -7.347 13.255 -12.310 1.00 78.19 281 LEU A C 1
ATOM 2169 O O . LEU A 1 281 ? -8.371 13.048 -12.973 1.00 78.19 281 LEU A O 1
ATOM 2173 N N . GLY A 1 282 ? -7.195 12.756 -11.087 1.00 73.00 282 GLY A N 1
ATOM 2174 C CA . GLY A 1 282 ? -8.193 11.974 -10.364 1.00 73.00 282 GLY A CA 1
ATOM 2175 C C . GLY A 1 282 ? -7.931 10.470 -10.391 1.00 73.00 282 GLY A C 1
ATOM 2176 O O . GLY A 1 282 ? -7.256 9.932 -11.267 1.00 73.00 282 GLY A O 1
ATOM 2177 N N . SER A 1 283 ? -8.507 9.778 -9.412 1.00 66.25 283 SER A N 1
ATOM 2178 C CA . SER A 1 283 ? -8.190 8.385 -9.104 1.00 66.25 283 SER A CA 1
ATOM 2179 C C . SER A 1 283 ? -8.515 7.394 -10.214 1.00 66.25 283 SER A C 1
ATOM 2181 O O . SER A 1 283 ? -7.662 6.606 -10.615 1.00 66.25 283 SER A O 1
ATOM 2183 N N . GLY A 1 284 ? -9.727 7.468 -10.768 1.00 69.69 284 GLY A N 1
ATOM 2184 C CA . GLY A 1 284 ? -10.134 6.600 -11.877 1.00 69.69 284 GLY A CA 1
ATOM 2185 C C . GLY A 1 284 ? -9.261 6.774 -13.126 1.00 69.69 284 GLY A C 1
ATOM 2186 O O . GLY A 1 284 ? -9.010 5.810 -13.843 1.00 69.69 284 GLY A O 1
ATOM 2187 N N . PHE A 1 285 ? -8.736 7.983 -13.352 1.00 82.94 285 PHE A N 1
ATOM 2188 C CA . PHE A 1 285 ? -7.838 8.269 -14.470 1.00 82.94 285 PHE A CA 1
ATOM 2189 C C . PHE A 1 285 ? -6.486 7.578 -14.284 1.00 82.94 285 PHE A C 1
ATOM 2191 O O . PHE A 1 285 ? -6.060 6.822 -15.159 1.00 82.94 285 PHE A O 1
ATOM 2198 N N . ALA A 1 286 ? -5.858 7.781 -13.122 1.00 77.56 286 ALA A N 1
ATOM 2199 C CA . ALA A 1 286 ? -4.585 7.152 -12.796 1.00 77.56 286 ALA A CA 1
ATOM 2200 C C . ALA A 1 286 ? -4.689 5.621 -12.817 1.00 77.56 286 ALA A C 1
ATOM 2202 O O . ALA A 1 286 ? -3.871 4.956 -13.447 1.00 77.56 286 ALA A O 1
ATOM 2203 N N . HIS A 1 287 ? -5.744 5.063 -12.221 1.00 77.94 287 HIS A N 1
ATOM 2204 C CA . HIS A 1 287 ? -5.953 3.619 -12.144 1.00 77.94 287 HIS A CA 1
ATOM 2205 C C . HIS A 1 287 ? -6.071 2.961 -13.532 1.00 77.94 287 HIS A C 1
ATOM 2207 O O . HIS A 1 287 ? -5.452 1.927 -13.787 1.00 77.94 287 HIS A O 1
ATOM 2213 N N . VAL A 1 288 ? -6.800 3.588 -14.465 1.00 84.75 288 VAL A N 1
ATOM 2214 C CA . VAL A 1 288 ? -6.940 3.089 -15.845 1.00 84.75 288 VAL A CA 1
ATOM 2215 C C . VAL A 1 288 ? -5.608 3.114 -16.599 1.00 84.75 288 VAL A C 1
ATOM 2217 O O . VAL A 1 288 ? -5.278 2.144 -17.280 1.00 84.75 288 VAL A O 1
ATOM 2220 N N . LEU A 1 289 ? -4.823 4.185 -16.472 1.00 91.25 289 LEU A N 1
ATOM 2221 C CA . LEU A 1 289 ? -3.535 4.315 -17.166 1.00 91.25 289 LEU A CA 1
ATOM 2222 C C . LEU A 1 289 ? -2.452 3.409 -16.577 1.00 91.25 289 LEU A C 1
ATOM 2224 O O . LEU A 1 289 ? -1.652 2.836 -17.314 1.00 91.25 289 LEU A O 1
ATOM 2228 N N . MET A 1 290 ? -2.475 3.207 -15.264 1.00 83.50 290 MET A N 1
ATOM 2229 C CA . MET A 1 290 ? -1.590 2.265 -14.584 1.00 83.50 290 MET A CA 1
ATOM 2230 C C . MET A 1 290 ? -1.890 0.830 -14.998 1.00 83.50 290 MET A C 1
ATOM 2232 O O . MET A 1 290 ? -0.972 0.086 -15.344 1.00 83.50 290 MET A O 1
ATOM 2236 N N . ALA A 1 291 ? -3.171 0.463 -15.085 1.00 79.06 291 ALA A N 1
ATOM 2237 C CA . ALA A 1 291 ? -3.583 -0.827 -15.627 1.00 79.06 291 ALA A CA 1
ATOM 2238 C C . ALA A 1 291 ? -3.183 -0.998 -17.099 1.00 79.06 291 ALA A C 1
ATOM 2240 O O . ALA A 1 291 ? -2.750 -2.082 -17.492 1.00 79.06 291 ALA A O 1
ATOM 2241 N N . LEU A 1 292 ? -3.290 0.065 -17.903 1.00 86.00 292 LEU A N 1
ATOM 2242 C CA . LEU A 1 292 ? -2.846 0.080 -19.297 1.00 86.00 292 LEU A CA 1
ATOM 2243 C C . LEU A 1 292 ? -1.325 -0.130 -19.413 1.00 86.00 292 LEU A C 1
ATOM 2245 O O . LEU A 1 292 ? -0.876 -0.861 -20.298 1.00 86.00 292 LEU A O 1
ATOM 2249 N N . SER A 1 293 ? -0.545 0.438 -18.487 1.00 85.81 293 SER A N 1
ATOM 2250 C CA . SER A 1 293 ? 0.918 0.310 -18.453 1.00 85.81 293 SER A CA 1
ATOM 2251 C C . SER A 1 293 ? 1.391 -1.142 -18.359 1.00 85.81 293 SER A C 1
ATOM 2253 O O . SER A 1 293 ? 2.435 -1.487 -18.902 1.00 85.81 293 SER A O 1
ATOM 2255 N N . LEU A 1 294 ? 0.600 -2.035 -17.759 1.00 78.00 294 LEU A N 1
ATOM 2256 C CA . LEU A 1 294 ? 0.931 -3.461 -17.641 1.00 78.00 294 LEU A CA 1
ATOM 2257 C C . LEU A 1 294 ? 1.029 -4.172 -19.000 1.00 78.00 294 LEU A C 1
ATOM 2259 O O . LEU A 1 294 ? 1.548 -5.280 -19.071 1.00 78.00 294 LEU A O 1
ATOM 2263 N N . TYR A 1 295 ? 0.532 -3.542 -20.065 1.00 82.00 295 TYR A N 1
ATOM 2264 C CA . TYR A 1 295 ? 0.592 -4.043 -21.435 1.00 82.00 295 TYR A CA 1
ATOM 2265 C C . TYR A 1 295 ? 1.601 -3.277 -22.303 1.00 82.00 295 TYR A C 1
ATOM 2267 O O . TYR A 1 295 ? 1.650 -3.515 -23.504 1.00 82.00 295 TYR A O 1
ATOM 2275 N N . MET A 1 296 ? 2.355 -2.333 -21.730 1.00 84.06 296 MET A N 1
ATOM 2276 C CA . MET A 1 296 ? 3.376 -1.548 -22.430 1.00 84.06 296 MET A CA 1
ATOM 2277 C C . MET A 1 296 ? 4.768 -2.149 -22.242 1.00 84.06 296 MET A C 1
ATOM 2279 O O . MET A 1 296 ? 5.103 -2.621 -21.149 1.00 84.06 296 MET A O 1
ATOM 2283 N N . ASP A 1 297 ? 5.598 -2.040 -23.277 1.00 70.19 297 ASP A N 1
ATOM 2284 C CA . ASP A 1 297 ? 7.046 -2.216 -23.145 1.00 70.19 297 ASP A CA 1
ATOM 2285 C C . ASP A 1 297 ? 7.707 -1.027 -22.418 1.00 70.19 297 ASP A C 1
ATOM 2287 O O . ASP A 1 297 ? 7.058 -0.038 -22.069 1.00 70.19 297 ASP A O 1
ATOM 2291 N N . VAL A 1 298 ? 9.018 -1.120 -22.185 1.00 67.88 298 VAL A N 1
ATOM 2292 C CA . VAL A 1 298 ? 9.809 -0.101 -21.472 1.00 67.88 298 VAL A CA 1
ATOM 2293 C C . VAL A 1 298 ? 9.836 1.269 -22.170 1.00 67.88 298 VAL A C 1
ATOM 2295 O O . VAL A 1 298 ? 10.088 2.282 -21.516 1.00 67.88 298 VAL A O 1
ATOM 2298 N N . GLU A 1 299 ? 9.530 1.323 -23.469 1.00 79.00 299 GLU A N 1
ATOM 2299 C CA . GLU A 1 299 ? 9.414 2.557 -24.255 1.00 79.00 299 GLU A CA 1
ATOM 2300 C C . GLU A 1 299 ? 7.985 3.127 -24.254 1.00 79.00 299 GLU A C 1
ATOM 2302 O O . GLU A 1 299 ? 7.720 4.135 -24.910 1.00 79.00 299 GLU A O 1
ATOM 2307 N N . GLY A 1 300 ? 7.043 2.502 -23.537 1.00 81.69 300 GLY A N 1
ATOM 2308 C CA . GLY A 1 300 ? 5.645 2.932 -23.507 1.00 81.69 300 GLY A CA 1
ATOM 2309 C C . GLY A 1 300 ? 4.871 2.593 -24.788 1.00 81.69 300 GLY A C 1
ATOM 2310 O O . GLY A 1 300 ? 3.848 3.219 -25.084 1.00 81.69 300 GLY A O 1
ATOM 2311 N N . ARG A 1 301 ? 5.365 1.629 -25.569 1.00 86.88 301 ARG A N 1
ATOM 2312 C CA . ARG A 1 301 ? 4.804 1.179 -26.849 1.00 86.88 301 ARG A CA 1
ATOM 2313 C C . ARG A 1 301 ? 4.266 -0.247 -26.711 1.00 86.88 301 ARG A C 1
ATOM 2315 O O . ARG A 1 301 ? 4.122 -0.777 -25.611 1.00 86.88 301 ARG A O 1
ATOM 2322 N N . ASN A 1 302 ? 3.901 -0.848 -27.844 1.00 80.19 302 ASN A N 1
ATOM 2323 C CA . ASN A 1 302 ? 3.420 -2.228 -27.939 1.00 80.19 302 ASN A CA 1
ATOM 2324 C C . ASN A 1 302 ? 2.214 -2.562 -27.033 1.00 80.19 302 ASN A C 1
ATOM 2326 O O . ASN A 1 302 ? 2.043 -3.697 -26.598 1.00 80.19 302 ASN A O 1
ATOM 2330 N N . CYS A 1 303 ? 1.336 -1.581 -26.800 1.00 86.94 303 CYS A N 1
ATOM 2331 C CA . CYS A 1 303 ? 0.186 -1.701 -25.909 1.00 86.94 303 CYS A CA 1
ATOM 2332 C C . CYS A 1 303 ? -1.128 -1.864 -26.682 1.00 86.94 303 CYS A C 1
ATOM 2334 O O . CYS A 1 303 ? -1.578 -0.944 -27.370 1.00 86.94 303 CYS A O 1
ATOM 2336 N N . TYR A 1 304 ? -1.756 -3.039 -26.555 1.00 89.06 304 TYR A N 1
ATOM 2337 C CA . TYR A 1 304 ? -2.961 -3.423 -27.312 1.00 89.06 304 TYR A CA 1
ATOM 2338 C C . TYR A 1 304 ? -4.092 -4.102 -26.507 1.00 89.06 304 TYR A C 1
ATOM 2340 O O . TYR A 1 304 ? -4.806 -4.930 -27.085 1.00 89.06 304 TYR A O 1
ATOM 2348 N N . PRO A 1 305 ? -4.277 -3.856 -25.196 1.00 88.62 305 PRO A N 1
ATOM 2349 C CA . PRO A 1 305 ? -5.392 -4.464 -24.480 1.00 88.62 305 PRO A CA 1
ATOM 2350 C C . PRO A 1 305 ? -6.730 -3.912 -24.989 1.00 88.62 305 PRO A C 1
ATOM 2352 O O . PRO A 1 305 ? -6.827 -2.768 -25.436 1.00 88.62 305 PRO A O 1
ATOM 2355 N N . THR A 1 306 ? -7.786 -4.719 -24.887 1.00 89.38 306 THR A N 1
ATOM 2356 C CA . THR A 1 306 ? -9.151 -4.218 -25.101 1.00 89.38 306 THR A CA 1
ATOM 2357 C C . THR A 1 306 ? -9.617 -3.411 -23.886 1.00 89.38 306 THR A C 1
ATOM 2359 O O . THR A 1 306 ? -9.124 -3.612 -22.772 1.00 89.38 306 THR A O 1
ATOM 2362 N N . GLU A 1 307 ? -10.583 -2.508 -24.075 1.00 92.44 307 GLU A N 1
ATOM 2363 C CA . GLU A 1 307 ? -11.181 -1.764 -22.955 1.00 92.44 307 GLU A CA 1
ATOM 2364 C C . GLU A 1 307 ? -11.844 -2.722 -21.949 1.00 92.44 307 GLU A C 1
ATOM 2366 O O . GLU A 1 307 ? -11.778 -2.482 -20.745 1.00 92.44 307 GLU A O 1
ATOM 2371 N N . GLU A 1 308 ? -12.423 -3.827 -22.427 1.00 88.44 308 GLU A N 1
ATOM 2372 C CA . GLU A 1 308 ? -12.952 -4.932 -21.622 1.00 88.44 308 GLU A CA 1
ATOM 2373 C C . GLU A 1 308 ? -11.867 -5.589 -20.764 1.00 88.44 308 GLU A C 1
ATOM 2375 O O . GLU A 1 308 ? -12.051 -5.735 -19.559 1.00 88.44 308 GLU A O 1
ATOM 2380 N N . THR A 1 309 ? -10.708 -5.909 -21.346 1.00 81.38 309 THR A N 1
ATOM 2381 C CA . THR A 1 309 ? -9.581 -6.508 -20.611 1.00 81.38 309 THR A CA 1
ATOM 2382 C C . THR A 1 309 ? -9.108 -5.606 -19.467 1.00 81.38 309 THR A C 1
ATOM 2384 O O . THR A 1 309 ? -8.805 -6.083 -18.372 1.00 81.38 309 THR A O 1
ATOM 2387 N N . ILE A 1 310 ? -9.047 -4.292 -19.700 1.00 80.88 310 ILE A N 1
ATOM 2388 C CA . ILE A 1 310 ? -8.700 -3.326 -18.650 1.00 80.88 310 ILE A CA 1
ATOM 2389 C C . ILE A 1 310 ? -9.807 -3.308 -17.589 1.00 80.88 310 ILE A C 1
ATOM 2391 O O . ILE A 1 310 ? -9.516 -3.457 -16.404 1.00 80.88 310 ILE A O 1
ATOM 2395 N N . ALA A 1 311 ? -11.066 -3.177 -18.011 1.00 79.06 311 ALA A N 1
ATOM 2396 C CA . ALA A 1 311 ? -12.235 -3.100 -17.138 1.00 79.06 311 ALA A CA 1
ATOM 2397 C C . ALA A 1 311 ? -12.341 -4.298 -16.183 1.00 79.06 311 ALA A C 1
ATOM 2399 O O . ALA A 1 311 ? -12.516 -4.107 -14.980 1.00 79.06 311 ALA A O 1
ATOM 2400 N N . GLU A 1 312 ? -12.169 -5.518 -16.696 1.00 77.31 312 GLU A N 1
ATOM 2401 C CA . GLU A 1 312 ? -12.172 -6.753 -15.906 1.00 77.31 312 GLU A CA 1
ATOM 2402 C C . GLU A 1 312 ? -11.038 -6.779 -14.879 1.00 77.31 312 GLU A C 1
ATOM 2404 O O . GLU A 1 312 ? -11.257 -7.129 -13.716 1.00 77.31 312 GLU A O 1
ATOM 2409 N N . ARG A 1 313 ? -9.828 -6.369 -15.285 1.00 77.06 313 ARG A N 1
ATOM 2410 C CA . ARG A 1 313 ? -8.645 -6.405 -14.418 1.00 77.06 313 ARG A CA 1
ATOM 2411 C C . ARG A 1 313 ? -8.779 -5.483 -13.209 1.00 77.06 313 ARG A C 1
ATOM 2413 O O . ARG A 1 313 ? -8.431 -5.901 -12.106 1.00 77.06 313 ARG A O 1
ATOM 2420 N N . ILE A 1 314 ? -9.279 -4.267 -13.408 1.00 72.06 314 ILE A N 1
ATOM 2421 C CA . ILE A 1 314 ? -9.436 -3.281 -12.325 1.00 72.06 314 ILE A CA 1
ATOM 2422 C C . ILE A 1 314 ? -10.867 -3.180 -11.785 1.00 72.06 314 ILE A C 1
ATOM 2424 O O . ILE A 1 314 ? -11.157 -2.310 -10.969 1.00 72.06 31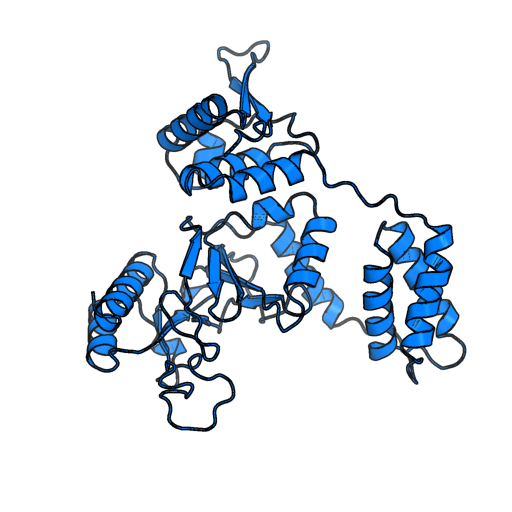4 ILE A O 1
ATOM 2428 N N . ARG A 1 315 ? -11.754 -4.092 -12.207 1.00 75.75 315 ARG A N 1
ATOM 2429 C CA . ARG A 1 315 ? -13.142 -4.242 -11.736 1.00 75.75 315 ARG A CA 1
ATOM 2430 C C . ARG A 1 315 ? -13.988 -2.968 -11.834 1.00 75.75 315 ARG A C 1
ATOM 2432 O O . ARG A 1 315 ? -14.797 -2.682 -10.956 1.00 75.75 315 ARG A O 1
ATOM 2439 N N . ILE A 1 316 ? -13.847 -2.233 -12.935 1.00 77.00 316 ILE A N 1
ATOM 2440 C CA . ILE A 1 316 ? -14.721 -1.097 -13.267 1.00 77.00 316 ILE A CA 1
ATOM 2441 C C . ILE A 1 316 ? -15.465 -1.358 -14.576 1.00 77.00 316 ILE A C 1
ATOM 2443 O O . ILE A 1 316 ? -15.208 -2.329 -15.279 1.00 77.00 316 ILE A O 1
ATOM 2447 N N . THR A 1 317 ? -16.408 -0.490 -14.939 1.00 84.81 317 THR A N 1
ATOM 2448 C CA . THR A 1 317 ? -17.153 -0.664 -16.193 1.00 84.81 317 THR A CA 1
ATOM 2449 C C . THR A 1 317 ? -16.305 -0.297 -17.414 1.00 84.81 317 THR A C 1
ATOM 2451 O O . THR A 1 317 ? -15.576 0.698 -17.405 1.00 84.81 317 THR A O 1
ATOM 2454 N N . ARG A 1 318 ? -16.494 -1.018 -18.528 1.00 92.88 318 ARG A N 1
ATOM 2455 C CA . ARG A 1 318 ? -15.918 -0.675 -19.845 1.00 92.88 318 ARG A CA 1
ATOM 2456 C C . ARG A 1 318 ? -16.167 0.790 -20.232 1.00 92.88 318 ARG A C 1
ATOM 2458 O O . ARG A 1 318 ? -15.284 1.462 -20.753 1.00 92.88 318 ARG A O 1
ATOM 2465 N N . LYS A 1 319 ? -17.366 1.313 -19.944 1.00 88.56 319 LYS A N 1
ATOM 2466 C CA . LYS A 1 319 ? -17.732 2.715 -20.212 1.00 88.56 319 LYS A CA 1
ATOM 2467 C C . LYS A 1 319 ? -16.841 3.698 -19.443 1.00 88.56 319 LYS A C 1
ATOM 2469 O O . LYS A 1 319 ? -16.439 4.710 -20.010 1.00 88.56 319 LYS A O 1
ATOM 2474 N N . SER A 1 320 ? -16.525 3.397 -18.181 1.00 82.94 320 SER A N 1
ATOM 2475 C CA . SER A 1 320 ? -15.610 4.208 -17.370 1.00 82.94 320 SER A CA 1
ATOM 2476 C C . SER A 1 320 ? -14.186 4.164 -17.926 1.00 82.94 320 SER A C 1
ATOM 2478 O O . SER A 1 320 ? -13.595 5.225 -18.127 1.00 82.94 320 SER A O 1
ATOM 2480 N N . VAL A 1 321 ? -13.684 2.976 -18.293 1.00 89.81 321 VAL A N 1
ATOM 2481 C CA . VAL A 1 321 ? -12.380 2.827 -18.968 1.00 89.81 321 VAL A CA 1
ATOM 2482 C C . VAL A 1 321 ? -12.317 3.690 -20.227 1.00 89.81 321 VAL A C 1
ATOM 2484 O O . VAL A 1 321 ? -11.406 4.501 -20.368 1.00 89.81 321 VAL A O 1
ATOM 2487 N N . SER A 1 322 ? -13.311 3.576 -21.112 1.00 93.19 322 SER A N 1
ATOM 2488 C CA . SER A 1 322 ? -13.345 4.334 -22.368 1.00 93.19 322 SER A CA 1
ATOM 2489 C C . SER A 1 322 ? -13.325 5.850 -22.137 1.00 93.19 322 SER A C 1
ATOM 2491 O O . SER A 1 322 ? -12.596 6.577 -22.814 1.00 93.19 322 SER A O 1
ATOM 2493 N N . GLY A 1 323 ? -14.062 6.335 -21.129 1.00 91.25 323 GLY A N 1
ATOM 2494 C CA . GLY A 1 323 ? -14.050 7.746 -20.736 1.00 91.25 323 GLY A CA 1
ATOM 2495 C C . GLY A 1 323 ? -12.676 8.227 -20.259 1.00 91.25 323 GLY A C 1
ATOM 2496 O O . GLY A 1 323 ? -12.217 9.288 -20.685 1.00 91.25 323 GLY A O 1
ATOM 2497 N N . HIS A 1 324 ? -11.989 7.438 -19.428 1.00 94.25 324 HIS A N 1
ATOM 2498 C CA . HIS A 1 324 ? -10.648 7.776 -18.943 1.00 94.25 324 HIS A CA 1
ATOM 2499 C C . HIS A 1 324 ? -9.587 7.706 -20.044 1.00 94.25 324 HIS A C 1
ATOM 2501 O O . HIS A 1 324 ? -8.762 8.611 -20.128 1.00 94.25 324 HIS A O 1
ATOM 2507 N N . LEU A 1 325 ? -9.638 6.704 -20.926 1.00 96.00 325 LEU A N 1
ATOM 2508 C CA . LEU A 1 325 ? -8.722 6.604 -22.066 1.00 96.00 325 LEU A CA 1
ATOM 2509 C C . LEU A 1 325 ? -8.919 7.752 -23.057 1.00 96.00 325 LEU A C 1
ATOM 2511 O O . LEU A 1 325 ? -7.935 8.297 -23.549 1.00 96.00 325 LEU A O 1
ATOM 2515 N N . LYS A 1 326 ? -10.169 8.159 -23.321 1.00 94.69 326 LYS A N 1
ATOM 2516 C CA . LYS A 1 326 ? -10.448 9.353 -24.129 1.00 94.69 326 LYS A CA 1
ATOM 2517 C C . LYS A 1 326 ? -9.830 10.594 -23.488 1.00 94.69 326 LYS A C 1
ATOM 2519 O O . LYS A 1 326 ? -9.056 11.283 -24.140 1.00 94.69 326 LYS A O 1
ATOM 2524 N N . ARG A 1 327 ? -10.095 10.816 -22.198 1.00 95.38 327 ARG A N 1
ATOM 2525 C CA . ARG A 1 327 ? -9.506 11.938 -21.460 1.00 95.38 327 ARG A CA 1
ATOM 2526 C C . ARG A 1 327 ? -7.979 11.904 -21.501 1.00 95.38 327 ARG A C 1
ATOM 2528 O O . ARG A 1 327 ? -7.371 12.954 -21.615 1.00 95.38 327 ARG A O 1
ATOM 2535 N N . ALA A 1 328 ? -7.361 10.725 -21.414 1.00 96.19 328 ALA A N 1
ATOM 2536 C CA . ALA A 1 328 ? -5.906 10.583 -21.428 1.00 96.19 328 ALA A CA 1
ATOM 2537 C C . ALA A 1 328 ? -5.293 10.968 -22.774 1.00 96.19 328 ALA A C 1
ATOM 2539 O O . ALA A 1 328 ? -4.199 11.526 -22.798 1.00 96.19 328 ALA A O 1
ATOM 2540 N N . VAL A 1 329 ? -6.015 10.720 -23.870 1.00 95.62 329 VAL A N 1
ATOM 2541 C CA . VAL A 1 329 ? -5.659 11.262 -25.183 1.00 95.62 329 VAL A CA 1
ATOM 2542 C C . VAL A 1 329 ? -5.800 12.783 -25.191 1.00 95.62 329 VAL A C 1
ATOM 2544 O O . VAL A 1 329 ? -4.871 13.472 -25.597 1.00 95.62 329 VAL A O 1
ATOM 2547 N N . ASP A 1 330 ? -6.911 13.310 -24.673 1.00 94.38 330 ASP A N 1
ATOM 2548 C CA . ASP A 1 330 ? -7.182 14.754 -24.664 1.00 94.38 330 ASP A CA 1
ATOM 2549 C C . ASP A 1 330 ? -6.139 15.551 -23.855 1.00 94.38 330 ASP A C 1
ATOM 2551 O O . ASP A 1 330 ? -5.761 16.652 -24.248 1.00 94.38 330 ASP A O 1
ATOM 2555 N N . VAL A 1 331 ? -5.647 14.999 -22.738 1.00 94.25 331 VAL A N 1
ATOM 2556 C CA . VAL A 1 331 ? -4.628 15.645 -21.886 1.00 94.25 331 VAL A CA 1
ATOM 2557 C C . VAL A 1 331 ? -3.183 15.284 -22.259 1.00 94.25 331 VAL A C 1
ATOM 2559 O O . VAL A 1 331 ? -2.259 15.685 -21.559 1.00 94.25 331 VAL A O 1
ATOM 2562 N N . GLY A 1 332 ? -2.972 14.520 -23.335 1.00 95.56 332 GLY A N 1
ATOM 2563 C CA . GLY A 1 332 ? -1.636 14.226 -23.867 1.00 95.56 332 GLY A CA 1
ATOM 2564 C C . GLY A 1 332 ? -0.845 13.145 -23.126 1.00 95.56 332 GLY A C 1
ATOM 2565 O O . GLY A 1 332 ? 0.366 13.059 -23.304 1.00 95.56 332 GLY A O 1
ATOM 2566 N N . PHE A 1 333 ? -1.497 12.312 -22.310 1.00 96.25 333 PHE A N 1
ATOM 2567 C CA . PHE A 1 333 ? -0.856 11.136 -21.706 1.00 96.25 333 PHE A CA 1
ATOM 2568 C C . PHE A 1 333 ? -0.787 9.941 -22.664 1.00 96.25 333 PHE A C 1
ATOM 2570 O O . PHE A 1 333 ? -0.002 9.016 -22.455 1.00 96.25 333 PHE A O 1
ATOM 2577 N N . LEU A 1 334 ? -1.627 9.923 -23.700 1.00 96.31 334 LEU A N 1
ATOM 2578 C CA . LEU A 1 334 ? -1.708 8.835 -24.666 1.00 96.31 334 LEU A CA 1
ATOM 2579 C C . LEU A 1 334 ? -1.909 9.367 -26.079 1.00 96.31 334 LEU A C 1
ATOM 2581 O O . LEU A 1 334 ? -2.687 10.285 -26.309 1.00 96.31 334 LEU A O 1
ATOM 2585 N N . SER A 1 335 ? -1.347 8.659 -27.050 1.00 94.75 335 SER A N 1
ATOM 2586 C CA . SER A 1 335 ? -1.895 8.639 -28.404 1.00 94.75 335 SER A CA 1
ATOM 2587 C C . SER A 1 335 ? -2.542 7.282 -28.672 1.00 94.75 335 SER A C 1
ATOM 2589 O O . SER A 1 335 ? -2.103 6.245 -28.167 1.00 94.75 335 SER A O 1
ATOM 2591 N N . ARG A 1 336 ? -3.635 7.292 -29.439 1.00 93.19 336 ARG A N 1
ATOM 2592 C CA . ARG A 1 336 ? -4.427 6.101 -29.758 1.00 93.19 336 ARG A CA 1
ATOM 2593 C C . ARG A 1 336 ? -4.576 5.967 -31.267 1.00 93.19 336 ARG A C 1
ATOM 2595 O O . ARG A 1 336 ? -4.953 6.933 -31.924 1.00 93.19 336 ARG A O 1
ATOM 2602 N N . TYR A 1 337 ? -4.349 4.771 -31.803 1.00 88.44 337 TYR A N 1
ATOM 2603 C CA . TYR A 1 337 ? -4.487 4.479 -33.233 1.00 88.44 337 TYR A CA 1
ATOM 2604 C C . TYR A 1 337 ? -5.313 3.215 -33.476 1.00 88.44 337 TYR A C 1
ATOM 2606 O O . TYR A 1 337 ? -5.417 2.344 -32.612 1.00 88.44 337 TYR A O 1
ATOM 2614 N N . LEU A 1 338 ? -5.931 3.128 -34.656 1.00 86.38 338 LEU A N 1
ATOM 2615 C CA . LEU A 1 338 ? -6.682 1.948 -35.074 1.00 86.38 338 LEU A CA 1
ATOM 2616 C C . LEU A 1 338 ? -5.718 0.853 -35.537 1.00 86.38 338 LEU A C 1
ATOM 2618 O O . LEU A 1 338 ? -4.840 1.087 -36.363 1.00 86.38 338 LEU A O 1
ATOM 2622 N N . ARG A 1 339 ? -5.926 -0.359 -35.032 1.00 78.75 339 ARG A N 1
ATOM 2623 C CA . ARG A 1 339 ? -5.243 -1.580 -35.443 1.00 78.75 339 ARG A CA 1
ATOM 2624 C C . ARG A 1 339 ? -6.262 -2.501 -36.106 1.00 78.75 339 ARG A C 1
ATOM 2626 O O . ARG A 1 339 ? -7.189 -2.992 -35.461 1.00 78.75 339 ARG A O 1
ATOM 2633 N N . GLY A 1 340 ? -6.091 -2.730 -37.402 1.00 62.09 340 GLY A N 1
ATOM 2634 C CA . GLY A 1 340 ? -6.752 -3.833 -38.095 1.00 62.09 340 GLY A CA 1
ATOM 2635 C C . GLY A 1 340 ? -5.999 -5.135 -37.826 1.00 62.09 340 GLY A C 1
ATOM 2636 O O . GLY A 1 340 ? -4.770 -5.135 -37.762 1.00 62.09 340 GLY A O 1
ATOM 2637 N N . VAL A 1 341 ? -6.721 -6.241 -37.658 1.00 56.56 341 VAL A N 1
ATOM 2638 C CA . VAL A 1 341 ? -6.124 -7.581 -37.714 1.00 56.56 341 VAL A CA 1
ATOM 2639 C C . VAL A 1 341 ? -6.468 -8.157 -39.078 1.00 56.56 341 VAL A C 1
ATOM 2641 O O . VAL A 1 341 ? -7.647 -8.305 -39.402 1.00 56.56 341 VAL A O 1
ATOM 2644 N N . GLU A 1 342 ? -5.447 -8.447 -39.881 1.00 49.88 342 GLU A N 1
ATOM 2645 C CA . GLU A 1 342 ? -5.613 -9.036 -41.208 1.00 49.88 342 GLU A CA 1
ATOM 2646 C C . GLU A 1 342 ? -6.485 -10.305 -41.114 1.00 49.88 342 GLU A C 1
ATOM 2648 O O . GLU A 1 342 ? -6.258 -11.174 -40.272 1.00 49.88 342 GLU A O 1
ATOM 2653 N N . GLY A 1 343 ? -7.561 -10.367 -41.905 1.00 54.59 343 GLY A N 1
ATOM 2654 C CA . GLY A 1 343 ? -8.494 -11.501 -41.919 1.00 54.59 343 GLY A CA 1
ATOM 2655 C C . GLY A 1 343 ? -9.595 -11.520 -40.842 1.00 54.59 343 GLY A C 1
ATOM 2656 O O . GLY A 1 343 ? -10.397 -12.455 -40.843 1.00 54.59 343 GLY A O 1
ATOM 2657 N N . LYS A 1 344 ? -9.713 -10.518 -39.952 1.00 55.72 344 LYS A N 1
ATOM 2658 C CA . LYS A 1 344 ? -10.841 -10.408 -38.995 1.00 55.72 344 LYS A CA 1
ATOM 2659 C C . LYS A 1 344 ? -11.737 -9.200 -39.287 1.00 55.72 344 LYS A C 1
ATOM 2661 O O . LYS A 1 344 ? -11.257 -8.109 -39.574 1.00 55.72 344 LYS A O 1
ATOM 2666 N N . ARG A 1 345 ? -13.062 -9.368 -39.152 1.00 49.88 345 ARG A N 1
ATOM 2667 C CA . ARG A 1 345 ? -14.006 -8.234 -39.113 1.00 49.88 345 ARG A CA 1
ATOM 2668 C C . ARG A 1 345 ? -13.899 -7.545 -37.753 1.00 49.88 345 ARG A C 1
ATOM 2670 O O . ARG A 1 345 ? -14.393 -8.074 -36.762 1.00 49.88 345 ARG A O 1
ATOM 2677 N N . GLY A 1 346 ? -13.265 -6.379 -37.718 1.00 55.88 346 GLY A N 1
ATOM 2678 C CA . GLY A 1 346 ? -13.197 -5.518 -36.539 1.00 55.88 346 GLY A CA 1
ATOM 2679 C C . GLY A 1 346 ? -11.893 -4.728 -36.463 1.00 55.88 346 GLY A C 1
ATOM 2680 O O . GLY A 1 346 ? -10.891 -5.103 -37.066 1.00 55.88 346 GLY A O 1
ATOM 2681 N N . PHE A 1 347 ? -11.915 -3.641 -35.697 1.00 61.69 347 PHE A N 1
ATOM 2682 C CA . PHE A 1 347 ? -10.732 -2.849 -35.364 1.00 61.69 347 PHE A CA 1
ATOM 2683 C C . PHE A 1 347 ? -10.519 -2.893 -33.851 1.00 61.69 347 PHE A C 1
ATOM 2685 O O . PHE A 1 347 ? -11.484 -2.826 -33.089 1.00 61.69 347 PHE A O 1
ATOM 2692 N N . SER A 1 348 ? -9.266 -2.996 -33.417 1.00 74.81 348 SER A N 1
ATOM 2693 C CA . SER A 1 348 ? -8.863 -2.770 -32.027 1.00 74.81 348 SER A CA 1
ATOM 2694 C C . SER A 1 348 ? -8.059 -1.476 -31.936 1.00 74.81 348 SER A C 1
ATOM 2696 O O . SER A 1 348 ? -7.628 -0.938 -32.953 1.00 74.81 348 SER A O 1
ATOM 2698 N N . TYR A 1 349 ? -7.832 -0.963 -30.732 1.00 85.25 349 TYR A N 1
ATOM 2699 C CA . TYR A 1 349 ? -6.949 0.185 -30.542 1.00 85.25 349 TYR A CA 1
ATOM 2700 C C . TYR A 1 349 ? -5.544 -0.266 -30.139 1.00 85.25 349 TYR A C 1
ATOM 270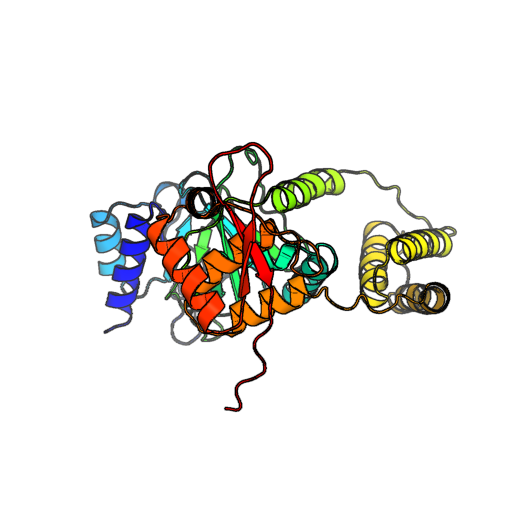2 O O . TYR A 1 349 ? -5.379 -1.265 -29.439 1.00 85.25 349 TYR A O 1
ATOM 2710 N N . GLY A 1 350 ? -4.538 0.467 -30.608 1.00 89.88 350 GLY A N 1
ATOM 2711 C CA . GLY A 1 350 ? -3.205 0.495 -30.019 1.00 89.88 350 GLY A CA 1
ATOM 2712 C C . GLY A 1 350 ? -2.993 1.811 -29.277 1.00 89.88 350 GLY A C 1
ATOM 2713 O O . GLY A 1 350 ? -3.562 2.840 -29.659 1.00 89.88 350 GLY A O 1
ATOM 2714 N N . TYR A 1 351 ? -2.183 1.768 -28.225 1.00 94.75 351 TYR A N 1
ATOM 2715 C CA . TYR A 1 351 ? -1.879 2.911 -27.369 1.00 94.75 351 TYR A CA 1
ATOM 2716 C C . TYR A 1 351 ? -0.367 3.147 -27.330 1.00 94.75 351 TYR A C 1
ATOM 2718 O O . TYR A 1 351 ? 0.410 2.192 -27.270 1.00 94.75 351 TYR A O 1
ATOM 2726 N N . ILE A 1 352 ? 0.047 4.412 -27.372 1.00 95.38 352 ILE A N 1
ATOM 2727 C CA . ILE A 1 352 ? 1.437 4.834 -27.155 1.00 95.38 352 ILE A CA 1
ATOM 2728 C C . ILE A 1 352 ? 1.428 5.875 -26.042 1.00 95.38 352 ILE A C 1
ATOM 2730 O O . ILE A 1 352 ? 0.714 6.878 -26.140 1.00 95.38 352 ILE A O 1
ATOM 2734 N N . ALA A 1 353 ? 2.206 5.622 -24.993 1.00 95.75 353 ALA A N 1
ATOM 2735 C CA . ALA A 1 353 ? 2.383 6.535 -23.875 1.00 95.75 353 ALA A CA 1
ATOM 2736 C C . ALA A 1 353 ? 3.088 7.829 -24.299 1.00 95.75 353 ALA A C 1
ATOM 2738 O O . ALA A 1 353 ? 4.001 7.829 -25.124 1.00 95.75 353 ALA A O 1
ATOM 2739 N N . GLN A 1 354 ? 2.644 8.938 -23.719 1.00 96.06 354 GLN A N 1
ATOM 2740 C CA . GLN A 1 354 ? 3.202 10.272 -23.902 1.00 96.06 354 GLN A CA 1
ATOM 2741 C C . GLN A 1 354 ? 3.267 10.963 -22.542 1.00 96.06 354 GLN A C 1
ATOM 2743 O O . GLN A 1 354 ? 2.369 10.795 -21.723 1.00 96.06 354 GLN A O 1
ATOM 2748 N N . ILE A 1 355 ? 4.330 11.719 -22.283 1.00 92.12 355 ILE A N 1
ATOM 2749 C CA . ILE A 1 355 ? 4.394 12.598 -21.114 1.00 92.12 355 ILE A CA 1
ATOM 2750 C C . ILE A 1 355 ? 3.967 13.981 -21.607 1.00 92.12 355 ILE A C 1
ATOM 2752 O O . ILE A 1 355 ? 4.623 14.504 -22.514 1.00 92.12 355 ILE A O 1
ATOM 2756 N N . PRO A 1 356 ? 2.875 14.564 -21.080 1.00 87.94 356 PRO A N 1
ATOM 2757 C CA . PRO A 1 356 ? 2.482 15.915 -21.451 1.00 87.94 356 PRO A CA 1
ATOM 2758 C C . PRO A 1 356 ? 3.650 16.868 -21.194 1.00 87.94 356 PRO A C 1
ATOM 2760 O O . PRO A 1 356 ? 4.280 16.801 -20.138 1.00 87.94 356 PRO A O 1
ATOM 2763 N N . ALA A 1 357 ? 3.951 17.757 -22.142 1.00 75.19 357 ALA A N 1
ATOM 2764 C CA . ALA A 1 357 ? 4.873 18.852 -21.863 1.00 75.19 357 ALA A CA 1
ATOM 2765 C C . ALA A 1 357 ? 4.322 19.635 -20.664 1.00 75.19 357 ALA A C 1
ATOM 2767 O O . ALA A 1 357 ? 3.111 19.867 -20.624 1.00 75.19 357 ALA A O 1
ATOM 2768 N N . ASN A 1 358 ? 5.180 19.999 -19.699 1.00 54.41 358 ASN A N 1
ATOM 2769 C CA . ASN A 1 358 ? 4.796 20.852 -18.573 1.00 54.41 358 ASN A CA 1
ATOM 2770 C C . ASN A 1 358 ? 3.964 22.014 -19.121 1.00 54.41 358 ASN A C 1
ATOM 2772 O O . ASN A 1 358 ? 4.485 22.867 -19.835 1.00 54.41 358 ASN A O 1
ATOM 2776 N N . GLN A 1 359 ? 2.660 22.008 -18.846 1.00 43.03 359 GLN A N 1
ATOM 2777 C CA . GLN A 1 359 ? 1.849 23.191 -19.054 1.00 43.03 359 GLN A CA 1
ATOM 2778 C C . GLN A 1 359 ? 2.313 24.141 -17.961 1.00 43.03 359 GLN A C 1
ATOM 2780 O O . GLN A 1 359 ? 2.097 23.861 -16.781 1.00 43.03 359 GLN A O 1
ATOM 2785 N N . ASP A 1 360 ? 3.074 25.160 -18.358 1.00 32.53 360 ASP A N 1
ATOM 2786 C CA . ASP A 1 360 ? 3.558 26.211 -17.472 1.00 32.53 360 ASP A CA 1
ATOM 2787 C C . ASP A 1 360 ? 2.438 26.627 -16.505 1.00 32.53 360 ASP A C 1
ATOM 2789 O O . ASP A 1 360 ? 1.304 26.888 -16.917 1.00 32.53 360 ASP A O 1
ATOM 2793 N N . ARG A 1 361 ? 2.767 26.574 -15.210 1.00 34.78 361 ARG A N 1
ATOM 2794 C CA . ARG A 1 361 ? 1.895 26.960 -14.097 1.00 34.78 361 ARG A CA 1
ATOM 2795 C C . ARG A 1 361 ? 1.480 28.421 -14.166 1.00 34.78 361 ARG A C 1
ATOM 2797 O O . ARG A 1 361 ? 2.339 29.248 -14.545 1.00 34.78 361 ARG A O 1
#

Foldseek 3Di:
DDLLVVQLVVLLVLLVLQWFKAFFFADDPLATPVPDPDPFRLWGGPDDPRVVVTHSDSVSSVVVSVVVSQTFMKTAAAPNSQKKKKKAQVVQVSVVLLVVVCVLDLLSLLQQLFFKKQAQRRIIIAMAGHDPLCPDDDFDALDGRITMRYHPGIDTAPQGAHSNRGGIGTLAPAHHAHNDVVVVCSSVVVVVVVPDCPAADEPPCLLVVLLVQLVVCLVVLDDLVRSLVVSQVCQVPHYVPRDDSVVSSVSSVVCCVVSVRPPPDRFCLSVLLVLLSVVPPHSLLSLLVSLQSVCADSNQFNGFDALVRSCVRRVHDSVSSVVSVVVCVVQFQWDKDWDDDPPDPDITITIGGGRRDPPDD

Radius of gyration: 23.72 Å; chains: 1; bounding box: 66×49×72 Å

Sequence (361 aa):
MNYSTKALDCALNYAERGWFVIPLHSVENGQCTCKRQCKSPGKHPIFNNWQAKATTDPAQIKQWWNKYSFANIGIVTGQKSGLVVIDIDPRNGGDASLQDLIDAYADFNAILATYTVMTGGNGSHFYYHYSKAFKSLKNHGLGKGIDIKADGGYILAPPSNHVSGGVYSVLHDFEPLPLPPMLIDLITAGQSESTSNKPEIVEGGRNDTLMALAAEQFRQGKTLERVQVFLLEENTLRCKPPLENKEVIGMAKSLASSFKPEAAQASFKTQWQQAILESGLGSGFAHVLMALSLYMDVEGRNCYPTEETIAERIRITRKSVSGHLKRAVDVGFLSRYLRGVEGKRGFSYGYIAQIPANQDR

Organism: NCBI:txid2707345

Secondary structure (DSSP, 8-state):
--HHHHHHHHHHHHHHTTPPEEEE--EETTEETT-S--SSTT-SBSSTTHHHH-B--HHHHHHHHHHSTTPEEEEE-BTTTTEEEEEE-GGGTHHHHHHHHHHH-TTHHHHT-SEEEE-TTS-EEEEEE--GGGTT--S--SBTTEEEE-TT-EEEETT-B-TTS-B-EEEE-PPPEEPPHHHHHHHHHHHHHTT--PPPEETTSHHHHHHHHHHHHHHTT--HHHHHHHHHHHHHHHEESPPPHHHHHHHHHHHHHHH-----PPPHHHHHHHHHHHT-S-HHHHHHHHHHHTT--TTS--B---HHHHHHHHT--HHHHHHHHHHHHHTTSEEEEEEEPTTSS-EEEEEEE-PPP----

pLDDT: mean 79.26, std 14.91, range [32.53, 98.5]

InterPro domains:
  IPR014820 Primase, C-terminal 1 [PF08708] (197-257)
  IPR014820 Primase, C-terminal 1 [SM00942] (195-262)
  IPR015330 DNA primase/polymerase, bifunctional, N-terminal [PF09250] (11-180)
  IPR015330 DNA primase/polymerase, bifunctional, N-terminal [SM00943] (11-186)
  IPR036388 Winged helix-like DNA-binding domain superfamily [G3DSA:1.10.10.10] (274-352)